Protein 9JTM (pdb70)

Structure (mmCIF, N/CA/C/O backbone):
data_9JTM
#
_entry.id   9JTM
#
_cell.length_a   1.00
_cell.length_b   1.00
_cell.length_c   1.00
_cell.angle_alpha   90.00
_cell.angle_beta   90.00
_cell.angle_gamma   90.00
#
_symmetry.space_group_name_H-M   'P 1'
#
loop_
_entity.id
_entity.type
_entity.pdbx_description
1 polymer 'Glucose-6-phosphatase catalytic subunit 1,GSlinker-HRV3C-GFP-twin strep'
2 non-polymer 6-O-phosphono-alpha-D-glucopyranose
3 non-polymer O-[(R)-{[(2R)-2,3-bis(octadecanoyloxy)propyl]oxy}(hydroxy)phosphoryl]-L-serine
4 water water
#
loop_
_atom_site.group_PDB
_atom_site.id
_atom_site.type_symbol
_atom_site.label_atom_id
_atom_site.label_alt_id
_atom_site.label_comp_id
_atom_site.label_asym_id
_atom_site.label_entity_id
_atom_site.label_seq_id
_atom_site.pdbx_PDB_ins_code
_atom_site.Cartn_x
_atom_site.Cartn_y
_atom_site.Cartn_z
_atom_site.occupancy
_atom_site.B_iso_or_equiv
_atom_site.auth_seq_id
_atom_site.auth_comp_id
_atom_site.auth_asym_id
_atom_site.auth_atom_id
_atom_site.pdbx_PDB_model_num
ATOM 1 N N . MET A 1 1 ? 122.823 80.578 116.946 1.00 115.46 1 MET A N 1
ATOM 2 C CA . MET A 1 1 ? 122.302 81.792 116.329 1.00 115.46 1 MET A CA 1
ATOM 3 C C . MET A 1 1 ? 123.400 82.486 115.534 1.00 115.46 1 MET A C 1
ATOM 4 O O . MET A 1 1 ? 123.141 83.078 114.485 1.00 115.46 1 MET A O 1
ATOM 9 N N . GLU A 1 2 ? 124.632 82.408 116.042 1.00 113.76 2 GLU A N 1
ATOM 10 C CA . GLU A 1 2 ? 125.750 83.073 115.380 1.00 113.76 2 GLU A CA 1
ATOM 11 C C . GLU A 1 2 ? 125.992 82.500 113.990 1.00 113.76 2 GLU A C 1
ATOM 12 O O . GLU A 1 2 ? 126.299 83.243 113.050 1.00 113.76 2 GLU A O 1
ATOM 18 N N . GLU A 1 3 ? 125.853 81.186 113.836 1.00 110.41 3 GLU A N 1
ATOM 19 C CA . GLU A 1 3 ? 126.039 80.548 112.539 1.00 110.41 3 GLU A CA 1
ATOM 20 C C . GLU A 1 3 ? 124.868 80.782 111.592 1.00 110.41 3 GLU A C 1
ATOM 21 O O . GLU A 1 3 ? 124.900 80.281 110.462 1.00 110.41 3 GLU A O 1
ATOM 27 N N . GLY A 1 4 ? 123.845 81.520 112.016 1.00 103.38 4 GLY A N 1
ATOM 28 C CA . GLY A 1 4 ? 122.714 81.813 111.161 1.00 103.38 4 GLY A CA 1
ATOM 29 C C . GLY A 1 4 ? 122.750 83.215 110.591 1.00 103.38 4 GLY A C 1
ATOM 30 O O . GLY A 1 4 ? 122.423 83.423 109.419 1.00 103.38 4 GLY A O 1
ATOM 31 N N . MET A 1 5 ? 123.143 84.192 111.413 1.00 98.60 5 MET A N 1
ATOM 32 C CA . MET A 1 5 ? 123.276 85.560 110.924 1.00 98.60 5 MET A CA 1
ATOM 33 C C . MET A 1 5 ? 124.498 85.722 110.031 1.00 98.60 5 MET A C 1
ATOM 34 O O . MET A 1 5 ? 124.535 86.627 109.190 1.00 98.60 5 MET A O 1
ATOM 39 N N . ASN A 1 6 ? 125.506 84.863 110.204 1.00 96.91 6 ASN A N 1
ATOM 40 C CA . ASN A 1 6 ? 126.695 84.941 109.362 1.00 96.91 6 ASN A CA 1
ATOM 41 C C . ASN A 1 6 ? 126.375 84.635 107.908 1.00 96.91 6 ASN A C 1
ATOM 42 O O . ASN A 1 6 ? 126.974 85.233 107.009 1.00 96.91 6 ASN A O 1
ATOM 47 N N . VAL A 1 7 ? 125.438 83.721 107.654 1.00 93.96 7 VAL A N 1
ATOM 48 C CA . VAL A 1 7 ? 125.041 83.422 106.279 1.00 93.96 7 VAL A CA 1
ATOM 49 C C . VAL A 1 7 ? 124.419 84.653 105.629 1.00 93.96 7 VAL A C 1
ATOM 50 O O . VAL A 1 7 ? 124.741 85.005 104.486 1.00 93.96 7 VAL A O 1
ATOM 54 N N . LEU A 1 8 ? 123.524 85.330 106.352 1.00 86.71 8 LEU A N 1
ATOM 55 C CA . LEU A 1 8 ? 122.901 86.539 105.823 1.00 86.71 8 LEU A CA 1
ATOM 56 C C . LEU A 1 8 ? 123.933 87.636 105.588 1.00 86.71 8 LEU A C 1
ATOM 57 O O . LEU A 1 8 ? 123.905 88.320 104.556 1.00 86.71 8 LEU A O 1
ATOM 62 N N . HIS A 1 9 ? 124.857 87.815 106.536 1.00 84.13 9 HIS A N 1
ATOM 63 C CA . HIS A 1 9 ? 125.890 88.834 106.377 1.00 84.13 9 HIS A CA 1
ATOM 64 C C . HIS A 1 9 ? 126.778 88.537 105.175 1.00 84.13 9 HIS A C 1
ATOM 65 O O . HIS A 1 9 ? 127.122 89.446 104.409 1.00 84.13 9 HIS A O 1
ATOM 72 N N . ASP A 1 10 ? 127.161 87.271 104.992 1.00 85.98 10 ASP A N 1
ATOM 73 C CA . ASP A 1 10 ? 128.004 86.907 103.857 1.00 85.98 10 ASP A CA 1
ATOM 74 C C . ASP A 1 10 ? 127.269 87.096 102.537 1.00 85.98 10 ASP A C 1
ATOM 75 O O . ASP A 1 10 ? 127.862 87.555 101.553 1.00 85.98 10 ASP A O 1
ATOM 80 N N . PHE A 1 11 ? 125.979 86.750 102.494 1.00 85.01 11 PHE A N 1
ATOM 81 C CA . PHE A 1 11 ? 125.195 86.988 101.287 1.00 85.01 11 PHE A CA 1
ATOM 82 C C . PHE A 1 11 ? 125.136 88.474 100.961 1.00 85.01 11 PHE A C 1
ATOM 83 O O . PHE A 1 11 ? 125.288 88.870 99.798 1.00 85.01 11 PHE A O 1
ATOM 91 N N . GLY A 1 12 ? 124.929 89.313 101.978 1.00 82.36 12 GLY A N 1
ATOM 92 C CA . GLY A 1 12 ? 124.921 90.749 101.748 1.00 82.36 12 GLY A CA 1
ATOM 93 C C . GLY A 1 12 ? 126.254 91.271 101.248 1.00 82.36 12 GLY A C 1
ATOM 94 O O . GLY A 1 12 ? 126.305 92.107 100.342 1.00 82.36 12 GLY A O 1
ATOM 95 N N . ILE A 1 13 ? 127.353 90.784 101.830 1.00 80.00 13 ILE A N 1
ATOM 96 C CA . ILE A 1 13 ? 128.680 91.225 101.409 1.00 80.00 13 ILE A CA 1
ATOM 97 C C . ILE A 1 13 ? 128.939 90.833 99.960 1.00 80.00 13 ILE A C 1
ATOM 98 O O . ILE A 1 13 ? 129.449 91.629 99.163 1.00 80.00 13 ILE A O 1
ATOM 103 N N . GLN A 1 14 ? 128.595 89.593 99.598 1.00 82.68 14 GLN A N 1
ATOM 104 C CA . GLN A 1 14 ? 128.797 89.147 98.224 1.00 82.68 14 GLN A CA 1
ATOM 105 C C . GLN A 1 14 ? 127.945 89.951 97.250 1.00 82.68 14 GLN A C 1
ATOM 106 O O . GLN A 1 14 ? 128.409 90.308 96.160 1.00 82.68 14 GLN A O 1
ATOM 112 N N . SER A 1 15 ? 126.695 90.243 97.619 1.00 80.86 15 SER A N 1
ATOM 113 C CA . SER A 1 15 ? 125.840 91.042 96.748 1.00 80.86 15 SER A CA 1
ATOM 114 C C . SER A 1 15 ? 126.397 92.448 96.561 1.00 80.86 15 SER A C 1
ATOM 115 O O . SER A 1 15 ? 126.398 92.982 95.444 1.00 80.86 15 SER A O 1
ATOM 118 N N . THR A 1 16 ? 126.877 93.064 97.645 1.00 78.69 16 THR A N 1
ATOM 119 C CA . THR A 1 16 ? 127.468 94.395 97.542 1.00 78.69 16 THR A CA 1
ATOM 120 C C . THR A 1 16 ? 128.709 94.379 96.656 1.00 78.69 16 THR A C 1
ATOM 121 O O . THR A 1 16 ? 128.901 95.275 95.826 1.00 78.69 16 THR A O 1
ATOM 125 N N . HIS A 1 17 ? 129.559 93.362 96.815 1.00 80.73 17 HIS A N 1
ATOM 126 C CA . HIS A 1 17 ? 130.754 93.256 95.984 1.00 80.73 17 HIS A CA 1
ATOM 127 C C . HIS A 1 17 ? 130.391 93.084 94.513 1.00 80.73 17 HIS A C 1
ATOM 128 O O . HIS A 1 17 ? 130.998 93.715 93.639 1.00 80.73 17 HIS A O 1
ATOM 135 N N . TYR A 1 18 ? 129.399 92.239 94.220 1.00 82.29 18 TYR A N 1
ATOM 136 C CA . TYR A 1 18 ? 128.986 92.033 92.835 1.00 82.29 18 TYR A CA 1
ATOM 137 C C . TYR A 1 18 ? 128.418 93.309 92.230 1.00 82.29 18 TYR A C 1
ATOM 138 O O . TYR A 1 18 ? 128.713 93.640 91.076 1.00 82.29 18 TYR A O 1
ATOM 147 N N . LEU A 1 19 ? 127.598 94.041 92.990 1.00 79.20 19 LEU A N 1
ATOM 148 C CA . LEU A 1 19 ? 127.049 95.293 92.477 1.00 79.20 19 LEU A CA 1
ATOM 149 C C . LEU A 1 19 ? 128.144 96.326 92.247 1.00 79.20 19 LEU A C 1
ATOM 150 O O . LEU A 1 19 ? 128.111 97.065 91.257 1.00 79.20 19 LEU A O 1
ATOM 155 N N . GLN A 1 20 ? 129.125 96.394 93.149 1.00 78.44 20 GLN A N 1
ATOM 156 C CA . GLN A 1 20 ? 130.163 97.413 93.038 1.00 78.44 20 GLN A CA 1
ATOM 157 C C . GLN A 1 20 ? 131.177 97.099 91.947 1.00 78.44 20 GLN A C 1
ATOM 158 O O . GLN A 1 20 ? 131.756 98.023 91.367 1.00 78.44 20 GLN A O 1
ATOM 164 N N . VAL A 1 21 ? 131.412 95.823 91.655 1.00 83.26 21 VAL A N 1
ATOM 165 C CA . VAL A 1 21 ? 132.438 95.451 90.685 1.00 83.26 21 VAL A CA 1
ATOM 166 C C . VAL A 1 21 ? 131.890 95.446 89.264 1.00 83.26 21 VAL A C 1
ATOM 167 O O . VAL A 1 21 ? 132.517 95.978 88.344 1.00 83.26 21 VAL A O 1
ATOM 171 N N . ASN A 1 22 ? 130.715 94.857 89.056 1.00 87.99 22 ASN A N 1
ATOM 172 C CA . ASN A 1 22 ? 130.173 94.679 87.715 1.00 87.99 22 ASN A CA 1
ATOM 173 C C . ASN A 1 22 ? 129.260 95.816 87.272 1.00 87.99 22 ASN A C 1
ATOM 174 O O . ASN A 1 22 ? 128.727 95.760 86.160 1.00 87.99 22 ASN A O 1
ATOM 179 N N . TYR A 1 23 ? 129.067 96.840 88.103 1.00 89.84 23 TYR A N 1
ATOM 180 C CA . TYR A 1 23 ? 128.314 98.039 87.717 1.00 89.84 23 TYR A CA 1
ATOM 181 C C . TYR A 1 23 ? 129.040 99.236 88.330 1.00 89.84 23 TYR A C 1
ATOM 182 O O . TYR A 1 23 ? 128.772 99.621 89.470 1.00 89.84 23 TYR A O 1
ATOM 191 N N . GLN A 1 24 ? 129.956 99.821 87.561 1.00 93.80 24 GLN A N 1
ATOM 192 C CA . GLN A 1 24 ? 130.778 100.922 88.042 1.00 93.80 24 GLN A CA 1
ATOM 193 C C . GLN A 1 24 ? 130.348 102.271 87.483 1.00 93.80 24 GLN A C 1
ATOM 194 O O . GLN A 1 24 ? 130.669 103.304 88.080 1.00 93.80 24 GLN A O 1
ATOM 200 N N . ASP A 1 25 ? 129.605 102.287 86.379 1.00 93.97 25 ASP A N 1
ATOM 201 C CA . ASP A 1 25 ? 129.155 103.522 85.753 1.00 93.97 25 ASP A CA 1
ATOM 202 C C . ASP A 1 25 ? 127.855 104.053 86.346 1.00 93.97 25 ASP A C 1
ATOM 203 O O . ASP A 1 25 ? 127.387 105.113 85.920 1.00 93.97 25 ASP A O 1
ATOM 208 N N . SER A 1 26 ? 127.261 103.346 87.306 1.00 84.90 26 SER A N 1
ATOM 209 C CA . SER A 1 26 ? 126.033 103.783 87.957 1.00 84.90 26 SER A CA 1
ATOM 210 C C . SER A 1 26 ? 126.284 104.355 89.347 1.00 84.90 26 SER A C 1
ATOM 211 O O . SER A 1 26 ? 125.353 104.440 90.153 1.00 84.90 26 SER A O 1
ATOM 214 N N . GLN A 1 27 ? 127.528 104.736 89.645 1.00 79.92 27 GLN A N 1
ATOM 215 C CA . GLN A 1 27 ? 127.853 105.271 90.963 1.00 79.92 27 GLN A CA 1
ATOM 216 C C . GLN A 1 27 ? 127.115 106.578 91.230 1.00 79.92 27 GLN A C 1
ATOM 217 O O . GLN A 1 27 ? 126.472 106.743 92.274 1.00 79.92 27 GLN A O 1
ATOM 223 N N . ASP A 1 28 ? 127.194 107.520 90.286 1.00 78.67 28 ASP A N 1
ATOM 224 C CA . ASP A 1 28 ? 126.566 108.821 90.483 1.00 78.67 28 ASP A CA 1
ATOM 225 C C . ASP A 1 28 ? 125.051 108.696 90.568 1.00 78.67 28 ASP A C 1
ATOM 226 O O . ASP A 1 28 ? 124.406 109.399 91.355 1.00 78.67 28 ASP A O 1
ATOM 231 N N . TRP A 1 29 ? 124.462 107.804 89.768 1.00 73.05 29 TRP A N 1
ATOM 232 C CA . TRP A 1 29 ? 123.017 107.609 89.823 1.00 73.05 29 TRP A CA 1
ATOM 233 C C . TRP A 1 29 ? 122.580 107.096 91.187 1.00 73.05 29 TRP A C 1
ATOM 234 O O . TRP A 1 29 ? 121.582 107.567 91.744 1.00 73.05 29 TRP A O 1
ATOM 245 N N . PHE A 1 30 ? 123.312 106.131 91.744 1.00 71.49 30 PHE A N 1
ATOM 246 C CA . PHE A 1 30 ? 122.935 105.585 93.043 1.00 71.49 30 PHE A CA 1
ATOM 247 C C . PHE A 1 30 ? 123.149 106.605 94.154 1.00 71.49 30 PHE A C 1
ATOM 248 O O . PHE A 1 30 ? 122.344 106.690 95.090 1.00 71.49 30 PHE A O 1
ATOM 256 N N . ILE A 1 31 ? 124.220 107.399 94.065 1.00 69.25 31 ILE A N 1
ATOM 257 C CA . ILE A 1 31 ? 124.419 108.466 95.042 1.00 69.25 31 ILE A CA 1
ATOM 258 C C . ILE A 1 31 ? 123.270 109.466 94.977 1.00 69.25 31 ILE A C 1
ATOM 259 O O . ILE A 1 31 ? 122.734 109.884 96.011 1.00 69.25 31 ILE A O 1
ATOM 264 N N . LEU A 1 32 ? 122.865 109.853 93.764 1.00 68.93 32 LEU A N 1
ATOM 265 C CA . LEU A 1 32 ? 121.759 110.794 93.618 1.00 68.93 32 LEU A CA 1
ATOM 266 C C . LEU A 1 32 ? 120.459 110.212 94.158 1.00 68.93 32 LEU A C 1
ATOM 267 O O . LEU A 1 32 ? 119.675 110.919 94.799 1.00 68.93 32 LEU A O 1
ATOM 272 N N . VAL A 1 33 ? 120.211 108.926 93.904 1.00 66.31 33 VAL A N 1
ATOM 273 C CA . VAL A 1 33 ? 119.008 108.286 94.430 1.00 66.31 33 VAL A CA 1
ATOM 274 C C . VAL A 1 33 ? 119.018 108.306 95.951 1.00 66.31 33 VAL A C 1
ATOM 275 O O . VAL A 1 33 ? 118.004 108.607 96.591 1.00 66.31 33 VAL A O 1
ATOM 279 N N . SER A 1 34 ? 120.167 107.997 96.557 1.00 69.78 34 SER A N 1
ATOM 280 C CA . SER A 1 34 ? 120.264 108.019 98.012 1.00 69.78 34 SER A CA 1
ATOM 281 C C . SER A 1 34 ? 120.188 109.431 98.583 1.00 69.78 34 SER A C 1
ATOM 282 O O . SER A 1 34 ? 119.860 109.588 99.763 1.00 69.78 34 SER A O 1
ATOM 285 N N . VAL A 1 35 ? 120.490 110.454 97.783 1.00 69.31 35 VAL A N 1
ATOM 286 C CA . VAL A 1 35 ? 120.457 111.823 98.288 1.00 69.31 35 VAL A CA 1
ATOM 287 C C . VAL A 1 35 ? 119.029 112.353 98.334 1.00 69.31 35 VAL A C 1
ATOM 288 O O . VAL A 1 35 ? 118.589 112.905 99.347 1.00 69.31 35 VAL A O 1
ATOM 292 N N . ILE A 1 36 ? 118.279 112.188 97.245 1.00 69.06 36 ILE A N 1
ATOM 293 C CA . ILE A 1 36 ? 116.955 112.793 97.126 1.00 69.06 36 ILE A CA 1
ATOM 294 C C . ILE A 1 36 ? 115.899 111.899 97.761 1.00 69.06 36 ILE A C 1
ATOM 295 O O . ILE A 1 36 ? 114.698 112.151 97.623 1.00 69.06 36 ILE A O 1
ATOM 300 N N . ALA A 1 37 ? 116.335 110.849 98.457 1.00 68.57 37 ALA A N 1
ATOM 301 C CA . ALA A 1 37 ? 115.435 109.966 99.185 1.00 68.57 37 ALA A CA 1
ATOM 302 C C . ALA A 1 37 ? 115.390 110.280 100.675 1.00 68.57 37 ALA A C 1
ATOM 303 O O . ALA A 1 37 ? 114.789 109.519 101.439 1.00 68.57 37 ALA A O 1
ATOM 305 N N . ASP A 1 38 ? 116.008 111.381 101.097 1.00 73.33 38 ASP A N 1
ATOM 306 C CA . ASP A 1 38 ? 115.997 111.813 102.516 1.00 73.33 38 ASP A CA 1
ATOM 307 C C . ASP A 1 38 ? 114.602 112.309 102.865 1.00 73.33 38 ASP A C 1
ATOM 308 O O . ASP A 1 38 ? 113.877 112.699 101.948 1.00 73.33 38 ASP A O 1
ATOM 313 N N . LEU A 1 39 ? 114.253 112.252 10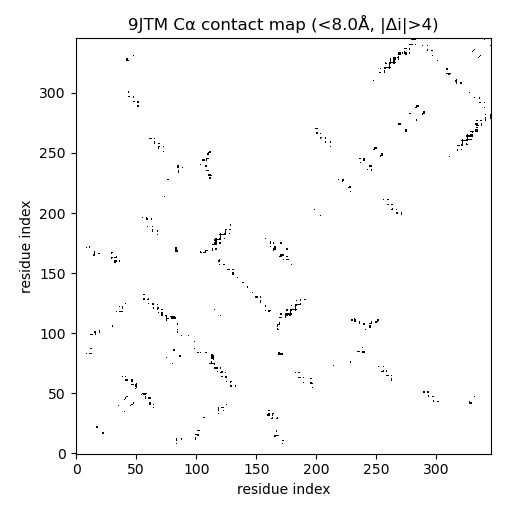4.154 1.00 73.34 39 LEU A N 1
ATOM 314 C CA . LEU A 1 39 ? 112.916 112.701 104.617 1.00 73.34 39 LEU A CA 1
ATOM 315 C C . LEU A 1 39 ? 112.891 114.235 104.645 1.00 73.34 39 LEU A C 1
ATOM 316 O O . LEU A 1 39 ? 111.781 114.807 104.680 1.00 73.34 39 LEU A O 1
ATOM 321 N N . ARG A 1 40 ? 114.064 114.879 104.634 1.00 71.76 40 ARG A N 1
ATOM 322 C CA . ARG A 1 40 ? 114.051 116.335 104.573 1.00 71.76 40 ARG A CA 1
ATOM 323 C C . ARG A 1 40 ? 113.180 116.816 103.422 1.00 71.76 40 ARG A C 1
ATOM 324 O O . ARG A 1 40 ? 112.459 117.812 103.548 1.00 71.76 40 ARG A O 1
ATOM 332 N N . ASN A 1 41 ? 113.229 116.113 102.289 1.00 73.06 41 ASN A N 1
ATOM 333 C CA . ASN A 1 41 ? 112.440 116.499 101.126 1.00 73.06 41 ASN A CA 1
ATOM 334 C C . ASN A 1 41 ? 110.954 116.238 101.320 1.00 73.06 41 ASN A C 1
ATOM 335 O O . ASN A 1 41 ? 110.140 116.777 100.565 1.00 73.06 41 ASN A O 1
ATOM 340 N N . ALA A 1 42 ? 110.582 115.419 102.304 1.00 71.49 42 ALA A N 1
ATOM 341 C CA . ALA A 1 42 ? 109.179 115.204 102.630 1.00 71.49 42 ALA A CA 1
ATOM 342 C C . ALA A 1 42 ? 108.610 116.297 103.523 1.00 71.49 42 ALA A C 1
ATOM 343 O O . ALA A 1 42 ? 107.387 116.366 103.685 1.00 71.49 42 ALA A O 1
ATOM 345 N N . PHE A 1 43 ? 109.461 117.141 104.109 1.00 70.33 43 PHE A N 1
ATOM 346 C CA . PHE A 1 43 ? 109.018 118.269 104.913 1.00 70.33 43 PHE A CA 1
ATOM 347 C C . PHE A 1 43 ? 109.242 119.614 104.242 1.00 70.33 43 PHE A C 1
ATOM 348 O O . PHE A 1 43 ? 108.579 120.587 104.614 1.00 70.33 43 PHE A O 1
ATOM 356 N N . TYR A 1 44 ? 110.153 119.695 103.271 1.00 71.23 44 TYR A N 1
ATOM 357 C CA . TYR A 1 44 ? 110.479 120.948 102.609 1.00 71.23 44 TYR A CA 1
ATOM 358 C C . TYR A 1 44 ? 109.945 121.052 101.190 1.00 71.23 44 TYR A C 1
ATOM 359 O O . TYR A 1 44 ? 109.909 122.159 100.647 1.00 71.23 44 TYR A O 1
ATOM 368 N N . VAL A 1 45 ? 109.540 119.942 100.574 1.00 68.31 45 VAL A N 1
ATOM 369 C CA . VAL A 1 45 ? 109.091 119.967 99.187 1.00 68.31 45 VAL A CA 1
ATOM 370 C C . VAL A 1 45 ? 107.696 119.366 99.068 1.00 68.31 45 VAL A C 1
ATOM 371 O O . VAL A 1 45 ? 106.776 120.007 98.552 1.00 68.31 45 VAL A O 1
ATOM 375 N N . LEU A 1 46 ? 107.530 118.129 99.540 1.00 67.61 46 LEU A N 1
ATOM 376 C CA . LEU A 1 46 ? 106.265 117.428 99.329 1.00 67.61 46 LEU A CA 1
ATOM 377 C C . LEU A 1 46 ? 105.139 118.028 100.160 1.00 67.61 46 LEU A C 1
ATOM 378 O O . LEU A 1 46 ? 104.021 118.200 99.661 1.00 67.61 46 LEU A O 1
ATOM 383 N N . PHE A 1 47 ? 105.402 118.340 101.430 1.00 68.48 47 PHE A N 1
ATOM 384 C CA . PHE A 1 47 ? 104.343 118.862 102.290 1.00 68.48 47 PHE A CA 1
ATOM 385 C C . PHE A 1 47 ? 103.813 120.217 101.829 1.00 68.48 47 PHE A C 1
ATOM 386 O O . PHE A 1 47 ? 102.581 120.367 101.739 1.00 68.48 47 PHE A O 1
ATOM 394 N N . PRO A 1 48 ? 104.639 121.229 101.536 1.00 69.16 48 PRO A N 1
ATOM 395 C CA . PRO A 1 48 ? 104.073 122.490 101.028 1.00 69.16 48 PRO A CA 1
ATOM 396 C C . PRO A 1 48 ? 103.312 122.332 99.723 1.00 69.16 48 PRO A C 1
ATOM 397 O O . PRO A 1 48 ? 102.330 123.049 99.498 1.00 69.16 48 PRO A O 1
ATOM 401 N N . ILE A 1 49 ? 103.741 121.420 98.851 1.00 68.28 49 ILE A N 1
ATOM 402 C CA . ILE A 1 49 ? 103.027 121.196 97.599 1.00 68.28 49 ILE A CA 1
ATOM 403 C C . ILE A 1 49 ? 101.686 120.521 97.859 1.00 68.28 49 ILE A C 1
ATOM 404 O O . ILE A 1 49 ? 100.662 120.899 97.278 1.00 68.28 49 ILE A O 1
ATOM 409 N N . TRP A 1 50 ? 101.669 119.517 98.734 1.00 71.17 50 TRP A N 1
ATOM 410 C CA . TRP A 1 50 ? 100.473 118.716 98.969 1.00 71.17 50 TRP A CA 1
ATOM 411 C C . TRP A 1 50 ? 99.534 119.312 100.010 1.00 71.17 50 TRP A C 1
ATOM 412 O O . TRP A 1 50 ? 98.387 118.868 100.105 1.00 71.17 50 TRP A O 1
ATOM 423 N N . PHE A 1 51 ? 99.982 120.291 100.797 1.00 77.47 51 PHE A N 1
ATOM 424 C CA . PHE A 1 51 ? 99.086 120.891 101.778 1.00 77.47 51 PHE A CA 1
ATOM 425 C C . PHE A 1 51 ? 98.096 121.847 101.126 1.00 77.47 51 PHE A C 1
ATOM 426 O O . PHE A 1 51 ? 96.934 121.914 101.539 1.00 77.47 51 PHE A O 1
ATOM 434 N N . HIS A 1 52 ? 98.529 122.598 100.118 1.00 82.13 52 HIS A N 1
ATOM 435 C CA . HIS A 1 52 ? 97.643 123.578 99.504 1.00 82.13 52 HIS A CA 1
ATOM 436 C C . HIS A 1 52 ? 96.729 122.973 98.448 1.00 82.13 52 HIS A C 1
ATOM 437 O O . HIS A 1 52 ? 95.880 123.688 97.904 1.00 82.13 52 HIS A O 1
ATOM 444 N N . LEU A 1 53 ? 96.876 121.685 98.150 1.00 82.98 53 LEU A N 1
ATOM 445 C CA . LEU A 1 53 ? 95.956 120.951 97.287 1.00 82.98 53 LEU A CA 1
ATOM 446 C C . LEU A 1 53 ? 95.446 119.754 98.076 1.00 82.98 53 LEU A C 1
ATOM 447 O O . LEU A 1 53 ? 96.200 118.806 98.322 1.00 82.98 53 LEU A O 1
ATOM 452 N N . GLN A 1 54 ? 94.170 119.793 98.471 1.00 82.18 54 GLN A N 1
ATOM 453 C CA . GLN A 1 54 ? 93.555 118.744 99.285 1.00 82.18 54 GLN A CA 1
ATOM 454 C C . GLN A 1 54 ? 94.314 118.579 100.608 1.00 82.18 54 GLN A C 1
ATOM 455 O O . GLN A 1 54 ? 94.995 117.584 100.860 1.00 82.18 54 GLN A O 1
ATOM 461 N N . GLU A 1 55 ? 94.193 119.618 101.440 1.00 79.86 55 GLU A N 1
ATOM 462 C CA . GLU A 1 55 ? 94.979 119.729 102.666 1.00 79.86 55 GLU A CA 1
ATOM 463 C C . GLU A 1 55 ? 94.830 118.535 103.600 1.00 79.86 55 GLU A C 1
ATOM 464 O O . GLU A 1 55 ? 95.632 118.392 104.527 1.00 79.86 55 GLU A O 1
ATOM 470 N N . ALA A 1 56 ? 93.828 117.679 103.393 1.00 75.05 56 ALA A N 1
ATOM 471 C CA . ALA A 1 56 ? 93.728 116.469 104.202 1.00 75.05 56 ALA A CA 1
ATOM 472 C C . ALA A 1 56 ? 94.879 115.511 103.925 1.00 75.05 56 ALA A C 1
ATOM 473 O O . ALA A 1 56 ? 95.219 114.688 104.781 1.00 75.05 56 ALA A O 1
ATOM 475 N N . VAL A 1 57 ? 95.485 115.596 102.739 1.00 74.30 57 VAL A N 1
ATOM 476 C CA . VAL A 1 57 ? 96.596 114.713 102.401 1.00 74.30 57 VAL A CA 1
ATOM 477 C C . VAL A 1 57 ? 97.869 115.137 103.126 1.00 74.30 57 VAL A C 1
ATOM 478 O O . VAL A 1 57 ? 98.659 114.292 103.559 1.00 74.30 57 VAL A O 1
ATOM 482 N N . GLY A 1 58 ? 98.098 116.445 103.258 1.00 71.35 58 GLY A N 1
ATOM 483 C CA . GLY A 1 58 ? 99.336 116.915 103.863 1.00 71.35 58 GLY A CA 1
ATOM 484 C C . GLY A 1 58 ? 99.468 116.541 105.329 1.00 71.35 58 GLY A C 1
ATOM 485 O O . GLY A 1 58 ? 100.549 116.153 105.786 1.00 71.35 58 GLY A O 1
ATOM 486 N N . ILE A 1 59 ? 98.376 116.660 106.086 1.00 71.08 59 ILE A N 1
ATOM 487 C CA . ILE A 1 59 ? 98.403 116.295 107.500 1.00 71.08 59 ILE A CA 1
ATOM 488 C C . ILE A 1 59 ? 98.691 114.810 107.659 1.00 71.08 59 ILE A C 1
ATOM 489 O O . ILE A 1 59 ? 99.503 114.404 108.502 1.00 71.08 59 ILE A O 1
ATOM 494 N N . LYS A 1 60 ? 98.037 113.977 106.844 1.00 69.65 60 LYS A N 1
ATOM 495 C CA . LYS A 1 60 ? 98.293 112.542 106.891 1.00 69.65 60 LYS A CA 1
ATOM 496 C C . LYS A 1 60 ? 99.737 112.229 106.523 1.00 69.65 60 LYS A C 1
ATOM 497 O O . LYS A 1 60 ? 100.373 111.378 107.152 1.00 69.65 60 LYS A O 1
ATOM 503 N N . LEU A 1 61 ? 100.270 112.914 105.508 1.00 66.60 61 LEU A N 1
ATOM 504 C CA . LEU A 1 61 ? 101.650 112.689 105.094 1.00 66.60 61 LEU A CA 1
ATOM 505 C C . LEU A 1 61 ? 102.622 113.009 106.222 1.00 66.60 61 LEU A C 1
ATOM 506 O O . LEU A 1 61 ? 103.524 112.219 106.524 1.00 66.60 61 LEU A O 1
ATOM 511 N N . LEU A 1 62 ? 102.446 114.168 106.862 1.00 66.53 62 LEU A N 1
ATOM 512 C CA . LEU A 1 62 ? 103.349 114.553 107.942 1.00 66.53 62 LEU A CA 1
ATOM 513 C C . LEU A 1 62 ? 103.241 113.596 109.122 1.00 66.53 62 LEU A C 1
ATOM 514 O O . LEU A 1 62 ? 104.259 113.196 109.706 1.00 66.53 62 LEU A O 1
ATOM 519 N N . TRP A 1 63 ? 102.014 113.215 109.494 1.00 65.63 63 TRP A N 1
ATOM 520 C CA . TRP A 1 63 ? 101.837 112.284 110.603 1.00 65.63 63 TRP A CA 1
ATOM 521 C C . TRP A 1 63 ? 102.499 110.945 110.307 1.00 65.63 63 TRP A C 1
ATOM 522 O O . TRP A 1 63 ? 103.192 110.381 111.165 1.00 65.63 63 TRP A O 1
ATOM 533 N N . VAL A 1 64 ? 102.302 110.425 109.091 1.00 63.19 64 VAL A N 1
ATOM 534 C CA . VAL A 1 64 ? 102.888 109.142 108.720 1.00 63.19 64 VAL A CA 1
ATOM 535 C C . VAL A 1 64 ? 104.406 109.223 108.755 1.00 63.19 64 VAL A C 1
ATOM 536 O O . VAL A 1 64 ? 105.072 108.321 109.272 1.00 63.19 64 VAL A O 1
ATOM 540 N N . ALA A 1 65 ? 104.977 110.303 108.221 1.00 63.43 65 ALA A N 1
ATOM 541 C CA . ALA A 1 65 ? 106.431 110.443 108.220 1.00 63.43 65 ALA A CA 1
ATOM 542 C C . ALA A 1 65 ? 106.984 110.476 109.640 1.00 63.43 65 ALA A C 1
ATOM 543 O O . ALA A 1 65 ? 107.955 109.776 109.959 1.00 63.43 65 ALA A O 1
ATOM 545 N N . VAL A 1 66 ? 106.367 111.274 110.517 1.00 63.41 66 VAL A N 1
ATOM 546 C CA . VAL A 1 66 ? 106.889 111.423 111.876 1.00 63.41 66 VAL A CA 1
ATOM 547 C C . VAL A 1 66 ? 106.795 110.103 112.636 1.00 63.41 66 VAL A C 1
ATOM 548 O O . VAL A 1 66 ? 107.754 109.673 113.293 1.00 63.41 66 VAL A O 1
ATOM 552 N N . ILE A 1 67 ? 105.639 109.437 112.555 1.00 64.93 67 ILE A N 1
ATOM 553 C CA . ILE A 1 67 ? 105.476 108.200 113.311 1.00 64.93 67 ILE A CA 1
ATOM 554 C C . ILE A 1 67 ? 106.335 107.088 112.727 1.00 64.93 67 ILE A C 1
ATOM 555 O O . ILE A 1 67 ? 106.844 106.238 113.467 1.00 64.93 67 ILE A O 1
ATOM 560 N N . GLY A 1 68 ? 106.528 107.071 111.406 1.00 65.11 68 GLY A N 1
ATOM 561 C CA . GLY A 1 68 ? 107.449 106.115 110.822 1.00 65.11 68 GLY A CA 1
ATOM 562 C C . GLY A 1 68 ? 108.871 106.313 111.305 1.00 65.11 68 GLY A C 1
ATOM 563 O O . GLY A 1 68 ? 109.568 105.347 111.612 1.00 65.11 68 GLY A O 1
ATOM 564 N N . ASP A 1 69 ? 109.363 107.547 111.397 1.00 68.55 69 ASP A N 1
ATOM 565 C CA . ASP A 1 69 ? 110.737 107.824 111.904 1.00 68.55 69 ASP A CA 1
ATOM 566 C C . ASP A 1 69 ? 110.847 107.606 113.418 1.00 68.55 69 ASP A C 1
ATOM 567 O O . ASP A 1 69 ? 111.983 107.461 113.864 1.00 68.55 69 ASP A O 1
ATOM 572 N N . TRP A 1 70 ? 109.762 107.663 114.200 1.00 66.68 70 TRP A N 1
ATOM 573 C CA . TRP A 1 70 ? 109.834 107.274 115.608 1.00 66.68 70 TRP A CA 1
ATOM 574 C C . TRP A 1 70 ? 109.862 105.757 115.762 1.00 66.68 70 TRP A C 1
ATOM 575 O O . TRP A 1 70 ? 110.663 105.210 116.533 1.00 66.68 70 TRP A O 1
ATOM 586 N N . LEU A 1 71 ? 108.990 105.057 115.031 1.00 67.53 71 LEU A N 1
ATOM 587 C CA . LEU A 1 71 ? 108.976 103.600 115.086 1.00 67.53 71 LEU A CA 1
ATOM 588 C C . LEU A 1 71 ? 110.286 103.019 114.576 1.00 67.53 71 LEU A C 1
ATOM 589 O O . LEU A 1 71 ? 110.795 102.037 115.130 1.00 67.53 71 LEU A O 1
ATOM 594 N N . ASN A 1 72 ? 110.897 103.647 113.573 1.00 67.91 72 ASN A N 1
ATOM 595 C CA . ASN A 1 72 ? 112.164 103.112 113.005 1.00 67.91 72 ASN A CA 1
ATOM 596 C C . ASN A 1 72 ? 113.253 103.275 114.042 1.00 67.91 72 ASN A C 1
ATOM 597 O O . ASN A 1 72 ? 114.033 102.360 114.190 1.00 67.91 72 ASN A O 1
ATOM 602 N N . LEU A 1 73 ? 113.270 104.401 114.742 1.00 68.12 73 LEU A N 1
ATOM 603 C CA . LEU A 1 73 ? 114.270 104.575 115.793 1.00 68.12 73 LEU A CA 1
ATOM 604 C C . LEU A 1 73 ? 114.092 103.540 116.900 1.00 68.12 73 LEU A C 1
ATOM 605 O O . LEU A 1 73 ? 115.056 102.878 117.317 1.00 68.12 73 LEU A O 1
ATOM 610 N N . VAL A 1 74 ? 112.856 103.376 117.378 1.00 69.37 74 VAL A N 1
ATOM 611 C CA . VAL A 1 74 ? 112.620 102.488 118.516 1.00 69.37 74 VAL A CA 1
ATOM 612 C C . VAL A 1 74 ? 112.949 101.043 118.157 1.00 69.37 74 VAL A C 1
ATOM 613 O O . VAL A 1 74 ? 113.564 100.320 118.949 1.00 69.37 74 VAL A O 1
ATOM 617 N N . PHE A 1 75 ? 112.551 100.595 116.963 1.00 72.75 75 PHE A N 1
ATOM 618 C CA . PHE A 1 75 ? 112.892 99.238 116.553 1.00 72.75 75 PHE A CA 1
ATOM 619 C C . PHE A 1 75 ? 114.352 99.094 116.145 1.00 72.75 75 PHE A C 1
ATOM 620 O O . PHE A 1 75 ? 114.872 97.974 116.153 1.00 72.75 75 PHE A O 1
ATOM 628 N N . LYS A 1 76 ? 115.028 100.188 115.793 1.00 72.02 76 LYS A N 1
ATOM 629 C CA . LYS A 1 76 ? 116.458 100.106 115.532 1.00 72.02 76 LYS A CA 1
ATOM 630 C C . LYS A 1 76 ? 117.239 99.903 116.819 1.00 72.02 76 LYS A C 1
ATOM 631 O O . LYS A 1 76 ? 118.270 99.222 116.815 1.00 72.02 76 LYS A O 1
ATOM 637 N N . TRP A 1 77 ? 116.770 100.486 117.924 1.00 73.61 77 TRP A N 1
ATOM 638 C CA . TRP A 1 77 ? 117.479 100.322 119.190 1.00 73.61 77 TRP A CA 1
ATOM 639 C C . TRP A 1 77 ? 117.476 98.871 119.667 1.00 73.61 77 TRP A C 1
ATOM 640 O O . TRP A 1 77 ? 118.498 98.370 120.145 1.00 73.61 77 TRP A O 1
ATOM 651 N N . ILE A 1 78 ? 116.344 98.179 119.547 1.00 75.68 78 ILE A N 1
ATOM 652 C CA . ILE A 1 78 ? 116.208 96.861 120.162 1.00 75.68 78 ILE A CA 1
ATOM 653 C C . ILE A 1 78 ? 116.717 95.747 119.252 1.00 75.68 78 ILE A C 1
ATOM 654 O O . ILE A 1 78 ? 117.363 94.807 119.722 1.00 75.68 78 ILE A O 1
ATOM 659 N N . LEU A 1 79 ? 116.445 95.817 117.948 1.00 77.51 79 LEU A N 1
ATOM 660 C CA . LEU A 1 79 ? 116.839 94.746 117.040 1.00 77.51 79 LEU A CA 1
ATOM 661 C C . LEU A 1 79 ? 118.344 94.664 116.826 1.00 77.51 79 LEU A C 1
ATOM 662 O O . LEU A 1 79 ? 118.813 93.675 116.251 1.00 77.51 79 LEU A O 1
ATOM 667 N N . PHE A 1 80 ? 119.102 95.660 117.274 1.00 76.69 80 PHE A N 1
ATOM 668 C CA . PHE A 1 80 ? 120.554 95.754 117.040 1.00 76.69 80 PHE A CA 1
ATOM 669 C C . PHE A 1 80 ? 120.763 95.749 115.522 1.00 76.69 80 PHE A C 1
ATOM 670 O O . PHE A 1 80 ? 120.008 96.412 114.794 1.00 76.69 80 PHE A O 1
ATOM 678 N N . GLY A 1 81 ? 121.756 95.029 115.010 1.00 73.19 81 GLY A N 1
ATOM 679 C CA . GLY A 1 81 ? 121.966 94.969 113.577 1.00 73.19 81 GLY A CA 1
ATOM 680 C C . GLY A 1 81 ? 123.201 95.713 113.115 1.00 73.19 81 GLY A C 1
ATOM 681 O O . GLY A 1 81 ? 123.452 96.843 113.543 1.00 73.19 81 GLY A O 1
ATOM 682 N N . GLN A 1 82 ? 123.978 95.089 112.235 1.00 71.98 82 GLN A N 1
ATOM 683 C CA . GLN A 1 82 ? 125.221 95.655 111.745 1.00 71.98 82 GLN A CA 1
ATOM 684 C C . GLN A 1 82 ? 125.005 96.300 110.380 1.00 71.98 82 GLN A C 1
ATOM 685 O O . GLN A 1 82 ? 123.920 96.241 109.797 1.00 71.98 82 GLN A O 1
ATOM 691 N N . ARG A 1 83 ? 126.075 96.926 109.868 1.00 69.02 83 ARG A N 1
ATOM 692 C CA . ARG A 1 83 ? 126.041 97.595 108.544 1.00 69.02 83 ARG A CA 1
ATOM 693 C C . ARG A 1 83 ? 127.254 97.126 107.752 1.00 69.02 83 ARG A C 1
ATOM 694 O O . ARG A 1 83 ? 128.324 97.048 108.330 1.00 69.02 83 ARG A O 1
ATOM 702 N N . PRO A 1 84 ? 127.132 96.802 106.456 1.00 70.17 84 PRO A N 1
ATOM 703 C CA . PRO A 1 84 ? 128.238 96.209 105.692 1.00 70.17 84 PRO A CA 1
ATOM 704 C C . PRO A 1 84 ? 129.343 97.191 105.339 1.00 70.17 84 PRO A C 1
ATOM 705 O O . PRO A 1 84 ? 129.816 97.205 104.198 1.00 70.17 84 PRO A O 1
ATOM 709 N N . TYR A 1 85 ? 129.770 98.012 106.296 1.00 73.19 85 TYR A N 1
ATOM 710 C CA . TYR A 1 85 ? 130.992 98.790 106.113 1.00 73.19 85 TYR A CA 1
ATOM 711 C C . TYR A 1 85 ? 131.922 98.775 107.316 1.00 73.19 85 TYR A C 1
ATOM 712 O O . TYR A 1 85 ? 133.102 99.097 107.150 1.00 73.19 85 TYR A O 1
ATOM 721 N N . TRP A 1 86 ? 131.455 98.417 108.518 1.00 76.62 86 TRP A N 1
ATOM 722 C CA . TRP A 1 86 ? 132.369 98.075 109.598 1.00 76.62 86 TRP A CA 1
ATOM 723 C C . TRP A 1 86 ? 132.438 96.583 109.876 1.00 76.62 86 TRP A C 1
ATOM 724 O O . TRP A 1 86 ? 133.459 96.117 110.388 1.00 76.62 86 TRP A O 1
ATOM 735 N N . TRP A 1 87 ? 131.386 95.827 109.554 1.00 81.14 87 TRP A N 1
ATOM 736 C CA . TRP A 1 87 ? 131.394 94.392 109.821 1.00 81.14 87 TRP A CA 1
ATOM 737 C C . TRP A 1 87 ? 132.453 93.671 109.002 1.00 81.14 87 TRP A C 1
ATOM 738 O O . TRP A 1 87 ? 133.019 92.677 109.468 1.00 81.14 87 TRP A O 1
ATOM 749 N N . VAL A 1 88 ? 132.736 94.151 107.789 1.00 82.33 88 VAL A N 1
ATOM 750 C CA . VAL A 1 88 ? 133.726 93.493 106.940 1.00 82.33 88 VAL A CA 1
ATOM 751 C C . VAL A 1 88 ? 135.100 93.534 107.592 1.00 82.33 88 VAL A C 1
ATOM 752 O O . VAL A 1 88 ? 135.836 92.540 107.589 1.00 82.33 88 VAL A O 1
ATOM 756 N N . LEU A 1 89 ? 135.470 94.680 108.160 1.00 85.35 89 LEU A N 1
ATOM 757 C CA . LEU A 1 89 ? 136.781 94.864 108.764 1.00 85.35 89 LEU A CA 1
ATOM 758 C C . LEU A 1 89 ? 136.833 94.464 110.232 1.00 85.35 89 LEU A C 1
ATOM 759 O O . LEU A 1 89 ? 137.933 94.358 110.787 1.00 85.35 89 LEU A O 1
ATOM 764 N N . ASP A 1 90 ? 135.688 94.238 110.873 1.00 88.75 90 ASP A N 1
ATOM 765 C CA . ASP A 1 90 ? 135.651 93.899 112.290 1.00 88.75 90 ASP A CA 1
ATOM 766 C C . ASP A 1 90 ? 135.444 92.415 112.552 1.00 88.75 90 ASP A C 1
ATOM 767 O O . ASP A 1 90 ? 135.880 91.917 113.593 1.00 88.75 90 ASP A O 1
ATOM 772 N N . THR A 1 91 ? 134.798 91.698 111.637 1.00 91.08 91 THR A N 1
ATOM 773 C CA . THR A 1 91 ? 134.495 90.297 111.873 1.00 91.08 91 THR A CA 1
ATOM 774 C C . THR A 1 91 ? 135.764 89.453 111.857 1.00 91.08 91 THR A C 1
ATOM 775 O O . THR A 1 91 ? 136.811 89.857 111.342 1.00 91.08 91 THR A O 1
ATOM 779 N N . ASP A 1 92 ? 135.659 88.266 112.444 1.00 100.79 92 ASP A N 1
ATOM 780 C CA . ASP A 1 92 ? 136.709 87.257 112.412 1.00 100.79 92 ASP A CA 1
ATOM 781 C C . ASP A 1 92 ? 136.220 86.017 111.676 1.00 100.79 92 ASP A C 1
ATOM 782 O O . ASP A 1 92 ? 136.591 84.886 111.997 1.00 100.79 92 ASP A O 1
ATOM 787 N N . TYR A 1 93 ? 135.370 86.230 110.674 1.00 98.21 93 TYR A N 1
ATOM 788 C CA . TYR A 1 93 ? 134.766 85.155 109.900 1.00 98.21 93 TYR A CA 1
ATOM 789 C C . TYR A 1 93 ? 135.535 84.826 108.630 1.00 98.21 93 TYR A C 1
ATOM 790 O O . TYR A 1 93 ? 135.472 83.688 108.157 1.00 98.21 93 TYR A O 1
ATOM 799 N N . TYR A 1 94 ? 136.270 85.789 108.078 1.00 97.02 94 TYR A N 1
ATOM 800 C CA . TYR A 1 94 ? 136.955 85.616 106.806 1.00 97.02 94 TYR A CA 1
ATOM 801 C C . TYR A 1 94 ? 138.359 85.046 106.961 1.00 97.02 94 TYR A C 1
ATOM 802 O O . TYR A 1 94 ? 139.212 85.286 106.100 1.00 97.02 94 TYR A O 1
ATOM 811 N N . SER A 1 95 ? 138.621 84.309 108.035 1.00 105.98 95 SER A N 1
ATOM 812 C CA . SER A 1 95 ? 139.886 83.602 108.151 1.00 105.98 95 SER A CA 1
ATOM 813 C C . SER A 1 95 ? 139.924 82.429 107.174 1.00 105.98 95 SER A C 1
ATOM 814 O O . SER A 1 95 ? 138.892 81.953 106.693 1.00 105.98 95 SER A O 1
ATOM 817 N N . ASN A 1 96 ? 141.140 81.975 106.872 1.00 111.36 96 ASN A N 1
ATOM 818 C CA . ASN A 1 96 ? 141.440 80.905 105.921 1.00 111.36 96 ASN A CA 1
ATOM 819 C C . ASN A 1 96 ? 141.055 81.267 104.492 1.00 111.36 96 ASN A C 1
ATOM 820 O O . ASN A 1 96 ? 141.159 80.411 103.603 1.00 111.36 96 ASN A O 1
ATOM 825 N N . THR A 1 97 ? 140.619 82.498 104.235 1.00 108.99 97 THR A N 1
ATOM 826 C CA . THR A 1 97 ? 140.209 82.927 102.907 1.00 108.99 97 THR A CA 1
ATOM 827 C C . THR A 1 97 ? 140.490 84.420 102.794 1.00 108.99 97 THR A C 1
ATOM 828 O O . THR A 1 97 ? 140.670 85.112 103.798 1.00 108.99 97 THR A O 1
ATOM 832 N N . SER A 1 98 ? 140.545 84.913 101.561 1.00 107.74 98 SER A N 1
ATOM 833 C CA . SER A 1 98 ? 140.782 86.326 101.309 1.00 107.74 98 SER A CA 1
ATOM 834 C C . SER A 1 98 ? 139.522 87.126 101.617 1.00 107.74 98 SER A C 1
ATOM 835 O O . SER A 1 98 ? 138.426 86.760 101.182 1.00 107.74 98 SER A O 1
ATOM 838 N N . VAL A 1 99 ? 139.682 88.207 102.371 1.00 99.27 99 VAL A N 1
ATOM 839 C CA . VAL A 1 99 ? 138.545 89.078 102.686 1.00 99.27 99 VAL A CA 1
ATOM 840 C C . VAL A 1 99 ? 138.133 89.842 101.434 1.00 99.27 99 VAL A C 1
ATOM 841 O O . VAL A 1 99 ? 139.006 90.338 100.700 1.00 99.27 99 VAL A O 1
ATOM 845 N N . PRO A 1 100 ? 136.839 89.930 101.121 1.00 93.74 100 PRO A N 1
ATOM 846 C CA . PRO A 1 100 ? 136.424 90.666 99.921 1.00 93.74 100 PRO A CA 1
ATOM 847 C C . PRO A 1 100 ? 136.768 92.144 100.023 1.00 93.74 100 PRO A C 1
ATOM 848 O O . PRO A 1 100 ? 136.735 92.742 101.099 1.00 93.74 100 PRO A O 1
ATOM 852 N N . LEU A 1 101 ? 137.099 92.732 98.877 1.00 86.90 101 LEU A N 1
ATOM 853 C CA . LEU A 1 101 ? 137.460 94.142 98.802 1.00 86.90 101 LEU A CA 1
ATOM 854 C C . LEU A 1 101 ? 136.198 94.960 98.552 1.00 86.90 101 LEU A C 1
ATOM 855 O O . LEU A 1 101 ? 135.615 94.900 97.464 1.00 86.90 101 LEU A O 1
ATOM 860 N N . ILE A 1 102 ? 135.778 95.718 99.558 1.00 81.84 102 ILE A N 1
ATOM 861 C CA . ILE A 1 102 ? 134.608 96.581 99.461 1.00 81.84 102 ILE A CA 1
ATOM 862 C C . ILE A 1 102 ? 135.081 98.028 99.440 1.00 81.84 102 ILE A C 1
ATOM 863 O O . ILE A 1 102 ? 136.119 98.373 100.015 1.00 81.84 102 ILE A O 1
ATOM 868 N N . LYS A 1 103 ? 134.320 98.875 98.753 1.00 81.27 103 LYS A N 1
ATOM 869 C CA . LYS A 1 103 ? 134.656 100.280 98.592 1.00 81.27 103 LYS A CA 1
ATOM 870 C C . LYS A 1 103 ? 133.660 101.142 99.353 1.00 81.27 103 LYS A C 1
ATOM 871 O O . LYS A 1 103 ? 132.466 100.835 99.402 1.00 81.27 103 LYS A O 1
ATOM 877 N N . GLN A 1 104 ? 134.156 102.223 99.946 1.00 81.68 104 GLN A N 1
ATOM 878 C CA . GLN A 1 104 ? 133.333 103.149 100.703 1.00 81.68 104 GLN A CA 1
ATOM 879 C C . GLN A 1 104 ? 133.165 104.455 99.938 1.00 81.68 104 GLN A C 1
ATOM 880 O O . GLN A 1 104 ? 133.991 104.828 99.103 1.00 81.68 104 GLN A O 1
ATOM 886 N N . PHE A 1 105 ? 132.075 105.143 100.242 1.00 78.92 105 PHE A N 1
ATOM 887 C CA . PHE A 1 105 ? 131.659 106.363 99.570 1.00 78.92 105 PHE A CA 1
ATOM 888 C C . PHE A 1 105 ? 131.425 107.445 100.610 1.00 78.92 105 PHE A C 1
ATOM 889 O O . PHE A 1 105 ? 131.246 107.147 101.795 1.00 78.92 105 PHE A O 1
ATOM 897 N N . PRO A 1 106 ? 131.436 108.720 100.203 1.00 81.93 106 PRO A N 1
ATOM 898 C CA . PRO A 1 106 ? 131.219 109.804 101.178 1.00 81.93 106 PRO A CA 1
ATOM 899 C C . PRO A 1 106 ? 129.894 109.721 101.924 1.00 81.93 106 PRO A C 1
ATOM 900 O O . PRO A 1 106 ? 129.695 110.489 102.873 1.00 81.93 106 PRO A O 1
ATOM 904 N N . VAL A 1 107 ? 128.989 108.825 101.534 1.00 77.26 107 VAL A N 1
ATOM 905 C CA . VAL A 1 107 ? 127.722 108.628 102.228 1.00 77.26 107 VAL A CA 1
ATOM 906 C C . VAL A 1 107 ? 127.683 107.322 103.000 1.00 77.26 107 VAL A C 1
ATOM 907 O O . VAL A 1 107 ? 126.688 107.055 103.690 1.00 77.26 107 VAL A O 1
ATOM 911 N N . THR A 1 108 ? 128.720 106.496 102.906 1.00 77.79 108 THR A N 1
ATOM 912 C CA . THR A 1 108 ? 128.777 105.222 103.625 1.00 77.79 108 THR A CA 1
ATOM 913 C C . THR A 1 108 ? 129.606 105.358 104.902 1.00 77.79 108 THR A C 1
ATOM 914 O O . THR A 1 108 ? 130.652 104.732 105.074 1.00 77.79 108 THR A O 1
ATOM 918 N N . CYS A 1 109 ? 129.149 106.230 105.797 1.00 78.29 109 CYS A N 1
ATOM 919 C CA . CYS A 1 109 ? 129.667 106.263 107.161 1.00 78.29 109 CYS A CA 1
ATOM 920 C C . CYS A 1 109 ? 128.540 106.546 108.145 1.00 78.29 109 CYS A C 1
ATOM 921 O O . CYS A 1 109 ? 128.683 107.358 109.064 1.00 78.29 109 CYS A O 1
ATOM 924 N N . GLU A 1 110 ? 127.397 105.888 107.938 1.00 77.67 110 GLU A N 1
ATOM 925 C CA . GLU A 1 110 ? 126.192 106.091 108.787 1.00 77.67 110 GLU A CA 1
ATOM 926 C C . GLU A 1 110 ? 126.398 105.607 110.225 1.00 77.67 110 GLU A C 1
ATOM 927 O O . GLU A 1 110 ? 126.945 104.528 110.420 1.00 77.67 110 GLU A O 1
ATOM 933 N N . THR A 1 111 ? 125.928 106.387 111.187 1.00 79.27 111 THR A N 1
ATOM 934 C CA . THR A 1 111 ? 126.041 106.078 112.610 1.00 79.27 111 THR A CA 1
ATOM 935 C C . THR A 1 111 ? 124.658 105.678 113.112 1.00 79.27 111 THR A C 1
ATOM 936 O O . THR A 1 111 ? 123.741 106.503 113.154 1.00 79.27 111 THR A O 1
ATOM 940 N N . GLY A 1 112 ? 124.512 104.413 113.494 1.00 76.65 112 GLY A N 1
ATOM 941 C CA . GLY A 1 112 ? 123.259 103.914 114.008 1.00 76.65 112 GLY A CA 1
ATOM 942 C C . GLY A 1 112 ? 123.011 102.473 113.616 1.00 76.65 112 GLY A C 1
ATOM 943 O O . GLY A 1 112 ? 123.491 101.996 112.583 1.00 76.65 112 GLY A O 1
ATOM 944 N N . PRO A 1 113 ? 122.265 101.744 114.445 1.00 74.95 113 PRO A N 1
ATOM 945 C CA . PRO A 1 113 ? 121.882 100.379 114.075 1.00 74.95 113 PRO A CA 1
ATOM 946 C C . PRO A 1 113 ? 121.034 100.397 112.816 1.00 74.95 113 PRO A C 1
ATOM 947 O O . PRO A 1 113 ? 120.323 101.362 112.540 1.00 74.95 113 PRO A O 1
ATOM 951 N N . GLY A 1 114 ? 121.124 99.326 112.038 1.00 72.31 114 GLY A N 1
ATOM 952 C CA . GLY A 1 114 ? 120.451 99.324 110.757 1.00 72.31 114 GLY A CA 1
ATOM 953 C C . GLY A 1 114 ? 119.604 98.110 110.447 1.00 72.31 114 GLY A C 1
ATOM 954 O O . GLY A 1 114 ? 119.575 97.673 109.294 1.00 72.31 114 GLY A O 1
ATOM 955 N N . SER A 1 115 ? 118.897 97.555 111.439 1.00 71.89 115 SER A N 1
ATOM 956 C CA . SER A 1 115 ? 118.138 96.334 111.177 1.00 71.89 115 SER A CA 1
ATOM 957 C C . SER A 1 115 ? 116.900 96.596 110.327 1.00 71.89 115 SER A C 1
ATOM 958 O O . SER A 1 115 ? 116.683 95.857 109.352 1.00 71.89 115 SER A O 1
ATOM 961 N N . PRO A 1 116 ? 116.032 97.573 110.638 1.00 70.07 116 PRO A N 1
ATOM 962 C CA . PRO A 1 116 ? 115.093 98.046 109.615 1.00 70.07 116 PRO A CA 1
ATOM 963 C C . PRO A 1 116 ? 115.663 99.241 108.866 1.00 70.07 116 PRO A C 1
ATOM 964 O O . PRO A 1 116 ? 116.093 100.212 109.494 1.00 70.07 116 PRO A O 1
ATOM 968 N N . SER A 1 117 ? 115.681 99.193 107.536 1.00 66.83 117 SER A N 1
ATOM 969 C CA . SER A 1 117 ? 116.205 100.315 106.771 1.00 66.83 117 SER A CA 1
ATOM 970 C C . SER A 1 117 ? 115.315 101.538 106.953 1.00 66.83 117 SER A C 1
ATOM 971 O O . SER A 1 117 ? 114.091 101.427 107.039 1.00 66.83 117 SER A O 1
ATOM 974 N N . GLY A 1 118 ? 115.880 102.730 106.960 1.00 65.51 118 GLY A N 1
ATOM 975 C CA . GLY A 1 118 ? 115.087 103.937 107.219 1.00 65.51 118 GLY A CA 1
ATOM 976 C C . GLY A 1 118 ? 114.801 104.732 105.981 1.00 65.51 118 GLY A C 1
ATOM 977 O O . GLY A 1 118 ? 113.828 105.481 105.999 1.00 65.51 118 GLY A O 1
ATOM 978 N N . HIS A 1 119 ? 115.675 104.699 104.990 1.00 65.27 119 HIS A N 1
ATOM 979 C CA . HIS A 1 119 ? 115.347 105.330 103.717 1.00 65.27 119 HIS A CA 1
ATOM 980 C C . HIS A 1 119 ? 114.183 104.616 103.043 1.00 65.27 119 HIS A C 1
ATOM 981 O O . HIS A 1 119 ? 113.214 105.251 102.609 1.00 65.27 119 HIS A O 1
ATOM 988 N N . ALA A 1 120 ? 114.262 103.285 102.957 1.00 62.99 120 ALA A N 1
ATOM 989 C CA . ALA A 1 120 ? 113.200 102.514 102.323 1.00 62.99 120 ALA A CA 1
ATOM 990 C C . ALA A 1 120 ? 111.889 102.649 103.083 1.00 62.99 120 ALA A C 1
ATOM 991 O O . ALA A 1 120 ? 110.826 102.815 102.476 1.00 62.99 120 ALA A O 1
ATOM 993 N N . MET A 1 121 ? 111.946 102.586 104.415 1.00 63.87 121 MET A N 1
ATOM 994 C CA . MET A 1 121 ? 110.735 102.692 105.221 1.00 63.87 121 MET A CA 1
ATOM 995 C C . MET A 1 121 ? 110.051 104.037 105.010 1.00 63.87 121 MET A C 1
ATOM 996 O O . MET A 1 121 ? 108.842 104.098 104.753 1.00 63.87 121 MET A O 1
ATOM 1001 N N . GLY A 1 122 ? 110.814 105.127 105.096 1.00 65.03 122 GLY A N 1
ATOM 1002 C CA . GLY A 1 122 ? 110.225 106.442 104.907 1.00 65.03 122 GLY A CA 1
ATOM 1003 C C . GLY A 1 122 ? 109.683 106.646 103.505 1.00 65.03 122 GLY A C 1
ATOM 1004 O O . GLY A 1 122 ? 108.575 107.165 103.327 1.00 65.03 122 GLY A O 1
ATOM 1005 N N . THR A 1 123 ? 110.453 106.238 102.492 1.00 64.15 123 THR A N 1
ATOM 1006 C CA . THR A 1 123 ? 110.005 106.412 101.116 1.00 64.15 123 THR A CA 1
ATOM 1007 C C . THR A 1 123 ? 108.729 105.625 100.850 1.00 64.15 123 THR A C 1
ATOM 1008 O O . THR A 1 123 ? 107.789 106.146 100.238 1.00 64.15 123 THR A O 1
ATOM 1012 N N . ALA A 1 124 ? 108.670 104.374 101.311 1.00 64.58 124 ALA A N 1
ATOM 1013 C CA . ALA A 1 124 ? 107.460 103.579 101.134 1.00 64.58 124 ALA A CA 1
ATOM 1014 C C . ALA A 1 124 ? 106.276 104.228 101.838 1.00 64.58 124 ALA A C 1
ATOM 1015 O O . ALA A 1 124 ? 105.206 104.406 101.242 1.00 64.58 124 ALA A O 1
ATOM 1017 N N . GLY A 1 125 ? 106.462 104.620 103.103 1.00 65.94 125 GLY A N 1
ATOM 1018 C CA . GLY A 1 125 ? 105.359 105.183 103.862 1.00 65.94 125 GLY A CA 1
ATOM 1019 C C . GLY A 1 125 ? 104.810 106.461 103.258 1.00 65.94 125 GLY A C 1
ATOM 1020 O O . GLY A 1 125 ? 103.606 106.717 103.317 1.00 65.94 125 GLY A O 1
ATOM 1021 N N . VAL A 1 126 ? 105.680 107.281 102.670 1.00 67.42 126 VAL A N 1
ATOM 1022 C CA . VAL A 1 126 ? 105.219 108.546 102.104 1.00 67.42 126 VAL A CA 1
ATOM 1023 C C . VAL A 1 126 ? 104.594 108.334 100.728 1.00 67.42 126 VAL A C 1
ATOM 1024 O O . VAL A 1 126 ? 103.509 108.855 100.431 1.00 67.42 126 VAL A O 1
ATOM 1028 N N . TYR A 1 127 ? 105.260 107.562 99.863 1.00 69.14 127 TYR A N 1
ATOM 1029 C CA . TYR A 1 127 ? 104.786 107.435 98.491 1.00 69.14 127 TYR A CA 1
ATOM 1030 C C . TYR A 1 127 ? 103.531 106.578 98.394 1.00 69.14 127 TYR A C 1
ATOM 1031 O O . TYR A 1 127 ? 102.704 106.808 97.505 1.00 69.14 127 TYR A O 1
ATOM 1040 N N . TYR A 1 128 ? 103.351 105.604 99.293 1.00 72.89 128 TYR A N 1
ATOM 1041 C CA . TYR A 1 128 ? 102.088 104.875 99.326 1.00 72.89 128 TYR A CA 1
ATOM 1042 C C . TYR A 1 128 ? 100.926 105.813 99.622 1.00 72.89 128 TYR A C 1
ATOM 1043 O O . TYR A 1 128 ? 99.883 105.754 98.960 1.00 72.89 128 TYR A O 1
ATOM 1052 N N . VAL A 1 129 ? 101.100 106.698 100.607 1.00 69.43 129 VAL A N 1
ATOM 1053 C CA . VAL A 1 129 ? 100.066 107.673 100.937 1.00 69.43 129 VAL A CA 1
ATOM 1054 C C . VAL A 1 129 ? 99.781 108.567 99.738 1.00 69.43 129 VAL A C 1
ATOM 1055 O O . VAL A 1 129 ? 98.621 108.802 99.377 1.00 69.43 129 VAL A O 1
ATOM 1059 N N . MET A 1 130 ? 100.839 109.070 99.096 1.00 73.38 130 MET A N 1
ATOM 1060 C CA . MET A 1 130 ? 100.651 109.974 97.962 1.00 73.38 130 MET A CA 1
ATOM 1061 C C . MET A 1 130 ? 99.893 109.290 96.826 1.00 73.38 130 MET A C 1
ATOM 1062 O O . MET A 1 130 ? 98.943 109.855 96.268 1.00 73.38 130 MET A O 1
ATOM 1067 N N . VAL A 1 131 ? 100.291 108.063 96.482 1.00 75.45 131 VAL A N 1
ATOM 1068 C CA . VAL A 1 131 ? 99.676 107.357 95.362 1.00 75.45 131 VAL A CA 1
ATOM 1069 C C . VAL A 1 131 ? 98.217 107.032 95.667 1.00 75.45 131 VAL A C 1
ATOM 1070 O O . VAL A 1 131 ? 97.332 107.225 94.823 1.00 75.45 131 VAL A O 1
ATOM 1074 N N . THR A 1 132 ? 97.943 106.534 96.878 1.00 76.00 132 THR A N 1
ATOM 1075 C CA . THR A 1 132 ? 96.569 106.202 97.241 1.00 76.00 132 THR A CA 1
ATOM 1076 C C . THR A 1 132 ? 95.684 107.443 97.243 1.00 76.00 132 THR A C 1
ATOM 1077 O O . THR A 1 132 ? 94.547 107.404 96.757 1.00 76.00 132 THR A O 1
ATOM 1081 N N . SER A 1 133 ? 96.188 108.557 97.779 1.00 80.14 133 SER A N 1
ATOM 1082 C CA . SER A 1 133 ? 95.397 109.783 97.806 1.00 80.14 133 SER A CA 1
ATOM 1083 C C . SER A 1 133 ? 95.121 110.296 96.399 1.00 80.14 133 SER A C 1
ATOM 1084 O O . SER A 1 133 ? 94.012 110.755 96.111 1.00 80.14 133 SER A O 1
ATOM 1087 N N . THR A 1 134 ? 96.114 110.235 95.507 1.00 81.98 134 THR A N 1
ATOM 1088 C CA . THR A 1 134 ? 95.880 110.676 94.134 1.00 81.98 134 THR A CA 1
ATOM 1089 C C . THR A 1 134 ? 94.846 109.796 93.441 1.00 81.98 134 THR A C 1
ATOM 1090 O O . THR A 1 134 ? 93.960 110.300 92.736 1.00 81.98 134 THR A O 1
ATOM 1094 N N . LEU A 1 135 ? 94.938 108.477 93.635 1.00 85.33 135 LEU A N 1
ATOM 1095 C CA . LEU A 1 135 ? 93.957 107.572 93.040 1.00 85.33 135 LEU A CA 1
ATOM 1096 C C . LEU A 1 135 ? 92.556 107.850 93.569 1.00 85.33 135 LEU A C 1
ATOM 1097 O O . LEU A 1 135 ? 91.578 107.795 92.816 1.00 85.33 135 LEU A O 1
ATOM 1102 N N . SER A 1 136 ? 92.438 108.135 94.867 1.00 88.92 136 SER A N 1
ATOM 1103 C CA . SER A 1 136 ? 91.135 108.458 95.437 1.00 88.92 136 SER A CA 1
ATOM 1104 C C . SER A 1 136 ? 90.601 109.780 94.898 1.00 88.92 136 SER A C 1
ATOM 1105 O O . SER A 1 136 ? 89.395 109.918 94.660 1.00 88.92 136 SER A O 1
ATOM 1108 N N . ILE A 1 137 ? 91.479 110.767 94.708 1.00 91.26 137 ILE A N 1
ATOM 1109 C CA . ILE A 1 137 ? 91.036 112.078 94.242 1.00 91.26 137 ILE A CA 1
ATOM 1110 C C . ILE A 1 137 ? 90.547 111.998 92.800 1.00 91.26 137 ILE A C 1
ATOM 1111 O O . ILE A 1 137 ? 89.474 112.511 92.463 1.00 91.26 137 ILE A O 1
ATOM 1116 N N . PHE A 1 138 ? 91.318 111.344 9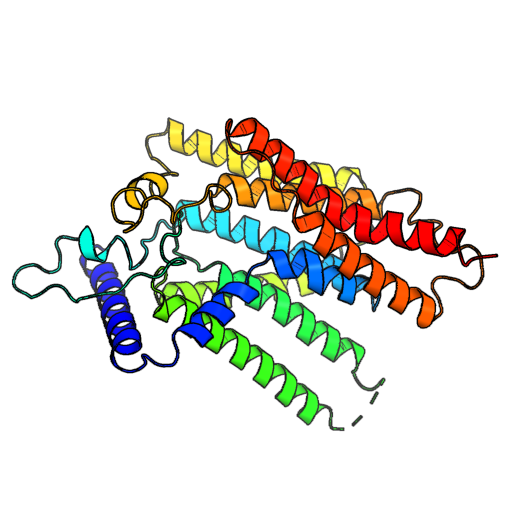1.927 1.00 99.84 138 PHE A N 1
ATOM 1117 C CA . PHE A 1 138 ? 91.001 111.309 90.503 1.00 99.84 138 PHE A CA 1
ATOM 1118 C C . PHE A 1 138 ? 90.158 110.101 90.113 1.00 99.84 138 PHE A C 1
ATOM 1119 O O . PHE A 1 138 ? 90.248 109.629 88.972 1.00 99.84 138 PHE A O 1
ATOM 1127 N N . GLN A 1 139 ? 89.339 109.590 91.030 1.00 104.88 139 GLN A N 1
ATOM 1128 C CA . GLN A 1 139 ? 88.487 108.430 90.767 1.00 104.88 139 GLN A CA 1
ATOM 1129 C C . GLN A 1 139 ? 87.210 108.905 90.088 1.00 104.88 139 GLN A C 1
ATOM 1130 O O . GLN A 1 139 ? 86.213 109.220 90.738 1.00 104.88 139 GLN A O 1
ATOM 1136 N N . GLY A 1 140 ? 87.239 108.952 88.759 1.00 111.30 140 GLY A N 1
ATOM 1137 C CA . GLY A 1 140 ? 86.079 109.360 87.991 1.00 111.30 140 GLY A CA 1
ATOM 1138 C C . GLY A 1 140 ? 85.632 110.779 88.277 1.00 111.30 140 GLY A C 1
ATOM 1139 O O . GLY A 1 140 ? 84.443 111.029 88.502 1.00 111.30 140 GLY A O 1
ATOM 1140 N N . LYS A 1 141 ? 86.577 111.713 88.285 1.00 114.44 141 LYS A N 1
ATOM 1141 C CA . LYS A 1 141 ? 86.278 113.117 88.541 1.00 114.44 141 LYS A CA 1
ATOM 1142 C C . LYS A 1 141 ? 85.365 113.695 87.464 1.00 114.44 141 LYS A C 1
ATOM 1143 O O . LYS A 1 141 ? 85.814 114.011 86.363 1.00 114.44 141 LYS A O 1
ATOM 1149 N N . ARG A 1 147 ? 89.201 103.585 81.755 1.00 114.82 147 ARG A N 1
ATOM 1150 C CA . ARG A 1 147 ? 90.550 104.083 81.513 1.00 114.82 147 ARG A CA 1
ATOM 1151 C C . ARG A 1 147 ? 91.284 104.286 82.832 1.00 114.82 147 ARG A C 1
ATOM 1152 O O . ARG A 1 147 ? 92.448 104.685 82.853 1.00 114.82 147 ARG A O 1
ATOM 1160 N N . PHE A 1 148 ? 90.586 104.011 83.936 1.00 105.34 148 PHE A N 1
ATOM 1161 C CA . PHE A 1 148 ? 91.194 104.120 85.257 1.00 105.34 148 PHE A CA 1
ATOM 1162 C C . PHE A 1 148 ? 92.272 103.064 85.468 1.00 105.34 148 PHE A C 1
ATOM 1163 O O . PHE A 1 148 ? 93.226 103.293 86.224 1.00 105.34 148 PHE A O 1
ATOM 1171 N N . ARG A 1 149 ? 92.131 101.906 84.817 1.00 105.51 149 ARG A N 1
ATOM 1172 C CA . ARG A 1 149 ? 93.077 100.813 85.018 1.00 105.51 149 ARG A CA 1
ATOM 1173 C C . ARG A 1 149 ? 94.476 101.197 84.555 1.00 105.51 149 ARG A C 1
ATOM 1174 O O . ARG A 1 149 ? 95.471 100.820 85.186 1.00 105.51 149 ARG A O 1
ATOM 1182 N N . CYS A 1 150 ? 94.576 101.933 83.446 1.00 103.54 150 CYS A N 1
ATOM 1183 C CA . CYS A 1 150 ? 95.883 102.374 82.972 1.00 103.54 150 CYS A CA 1
ATOM 1184 C C . CYS A 1 150 ? 96.557 103.287 83.987 1.00 103.54 150 CYS A C 1
ATOM 1185 O O . CYS A 1 150 ? 97.759 103.156 84.247 1.00 103.54 150 CYS A O 1
ATOM 1188 N N . LEU A 1 151 ? 95.798 104.218 84.573 1.00 98.06 151 LEU A N 1
ATOM 1189 C CA . LEU A 1 151 ? 96.359 105.093 85.597 1.00 98.06 151 LEU A CA 1
ATOM 1190 C C . LEU A 1 151 ? 96.800 104.298 86.820 1.00 98.06 151 LEU A C 1
ATOM 1191 O O . LEU A 1 151 ? 97.875 104.553 87.381 1.00 98.06 151 LEU A O 1
ATOM 1196 N N . ASN A 1 152 ? 95.981 103.333 87.246 1.00 94.57 152 ASN A N 1
ATOM 1197 C CA . ASN A 1 152 ? 96.364 102.469 88.360 1.00 94.57 152 ASN A CA 1
ATOM 1198 C C . ASN A 1 152 ? 97.686 101.767 88.076 1.00 94.57 152 ASN A C 1
ATOM 1199 O O . ASN A 1 152 ? 98.606 101.780 88.904 1.00 94.57 152 ASN A O 1
ATOM 1204 N N . VAL A 1 153 ? 97.794 101.156 86.894 1.00 93.22 153 VAL A N 1
ATOM 1205 C CA . VAL A 1 153 ? 98.993 100.400 86.546 1.00 93.22 153 VAL A CA 1
ATOM 1206 C C . VAL A 1 153 ? 100.207 101.317 86.499 1.00 93.22 153 VAL A C 1
ATOM 1207 O O . VAL A 1 153 ? 101.280 100.973 87.007 1.00 93.22 153 VAL A O 1
ATOM 1211 N N . ILE A 1 154 ? 100.057 102.502 85.903 1.00 89.35 154 ILE A N 1
ATOM 1212 C CA . ILE A 1 154 ? 101.188 103.418 85.776 1.00 89.35 154 ILE A CA 1
ATOM 1213 C C . ILE A 1 154 ? 101.668 103.872 87.150 1.00 89.35 154 ILE A C 1
ATOM 1214 O O . ILE A 1 154 ? 102.872 103.871 87.438 1.00 89.35 154 ILE A O 1
ATOM 1219 N N . LEU A 1 155 ? 100.734 104.263 88.022 1.00 82.71 155 LEU A N 1
ATOM 1220 C CA . LEU A 1 155 ? 101.132 104.748 89.341 1.00 82.71 155 LEU A CA 1
ATOM 1221 C C . LEU A 1 155 ? 101.780 103.646 90.170 1.00 82.71 155 LEU A C 1
ATOM 1222 O O . LEU A 1 155 ? 102.787 103.883 90.852 1.00 82.71 155 LEU A O 1
ATOM 1227 N N . TRP A 1 156 ? 101.230 102.430 90.124 1.00 79.43 156 TRP A N 1
ATOM 1228 C CA . TRP A 1 156 ? 101.827 101.348 90.903 1.00 79.43 156 TRP A CA 1
ATOM 1229 C C . TRP A 1 156 ? 103.188 100.945 90.344 1.00 79.43 156 TRP A C 1
ATOM 1230 O O . TRP A 1 156 ? 104.106 100.617 91.108 1.00 79.43 156 TRP A O 1
ATOM 1241 N N . LEU A 1 157 ? 103.345 100.978 89.017 1.00 74.98 157 LEU A N 1
ATOM 1242 C CA . LEU A 1 157 ? 104.650 100.706 88.426 1.00 74.98 157 LEU A CA 1
ATOM 1243 C C . LEU A 1 157 ? 105.674 101.740 88.868 1.00 74.98 157 LEU A C 1
ATOM 1244 O O . LEU A 1 157 ? 106.812 101.391 89.200 1.00 74.98 157 LEU A O 1
ATOM 1249 N N . GLY A 1 158 ? 105.286 103.016 88.885 1.00 74.16 158 GLY A N 1
ATOM 1250 C CA . GLY A 1 158 ? 106.199 104.046 89.357 1.00 74.16 158 GLY A CA 1
ATOM 1251 C C . GLY A 1 158 ? 106.577 103.865 90.816 1.00 74.16 158 GLY A C 1
ATOM 1252 O O . GLY A 1 158 ? 107.743 104.020 91.191 1.00 74.16 158 GLY A O 1
ATOM 1253 N N . PHE A 1 159 ? 105.598 103.522 91.656 1.00 69.55 159 PHE A N 1
ATOM 1254 C CA . PHE A 1 159 ? 105.876 103.298 93.072 1.00 69.55 159 PHE A CA 1
ATOM 1255 C C . PHE A 1 159 ? 106.864 102.154 93.267 1.00 69.55 159 PHE A C 1
ATOM 1256 O O . PHE A 1 159 ? 107.843 102.277 94.017 1.00 69.55 159 PHE A O 1
ATOM 1264 N N . TRP A 1 160 ? 106.636 101.032 92.579 1.00 70.63 160 TRP A N 1
ATOM 1265 C CA . TRP A 1 160 ? 107.528 99.891 92.752 1.00 70.63 160 TRP A CA 1
ATOM 1266 C C . TRP A 1 160 ? 108.903 100.147 92.146 1.00 70.63 160 TRP A C 1
ATOM 1267 O O . TRP A 1 160 ? 109.907 99.660 92.678 1.00 70.63 160 TRP A O 1
ATOM 1278 N N . ALA A 1 161 ? 108.978 100.911 91.053 1.00 68.41 161 ALA A N 1
ATOM 1279 C CA . ALA A 1 161 ? 110.279 101.294 90.514 1.00 68.41 161 ALA A CA 1
ATOM 1280 C C . ALA A 1 161 ? 111.047 102.157 91.502 1.00 68.41 161 ALA A C 1
ATOM 1281 O O . ALA A 1 161 ? 112.260 101.985 91.678 1.00 68.41 161 ALA A O 1
ATOM 1283 N N . VAL A 1 162 ? 110.357 103.092 92.161 1.00 66.69 162 VAL A N 1
ATOM 1284 C CA . VAL A 1 162 ? 111.004 103.918 93.177 1.00 66.69 162 VAL A CA 1
ATOM 1285 C C . VAL A 1 162 ? 111.550 103.045 94.301 1.00 66.69 162 VAL A C 1
ATOM 1286 O O . VAL A 1 162 ? 112.703 103.196 94.727 1.00 66.69 162 VAL A O 1
ATOM 1290 N N . GLN A 1 163 ? 110.730 102.108 94.788 1.00 66.21 163 GLN A N 1
ATOM 1291 C CA . GLN A 1 163 ? 111.175 101.247 95.882 1.00 66.21 163 GLN A CA 1
ATOM 1292 C C . GLN A 1 163 ? 112.372 100.393 95.472 1.00 66.21 163 GLN A C 1
ATOM 1293 O O . GLN A 1 163 ? 113.336 100.251 96.238 1.00 66.21 163 GLN A O 1
ATOM 1299 N N . LEU A 1 164 ? 112.331 99.822 94.267 1.00 69.52 164 LEU A N 1
ATOM 1300 C CA . LEU A 1 164 ? 113.437 98.995 93.796 1.00 69.52 164 LEU A CA 1
ATOM 1301 C C . LEU A 1 164 ? 114.721 99.804 93.667 1.00 69.52 164 LEU A C 1
ATOM 1302 O O . LEU A 1 164 ? 115.800 99.341 94.061 1.00 69.52 164 LEU A O 1
ATOM 1307 N N . ASN A 1 165 ? 114.627 101.015 93.113 1.00 71.06 165 ASN A N 1
ATOM 1308 C CA . ASN A 1 165 ? 115.814 101.849 92.975 1.00 71.06 165 ASN A CA 1
ATOM 1309 C C . ASN A 1 165 ? 116.390 102.218 94.335 1.00 71.06 165 ASN A C 1
ATOM 1310 O O . ASN A 1 165 ? 117.613 102.218 94.515 1.00 71.06 165 ASN A O 1
ATOM 1315 N N . VAL A 1 166 ? 115.530 102.521 95.310 1.00 69.42 166 VAL A N 1
ATOM 1316 C CA . VAL A 1 166 ? 116.027 102.849 96.645 1.00 69.42 166 VAL A CA 1
ATOM 1317 C C . VAL A 1 166 ? 116.726 101.644 97.269 1.00 69.42 166 VAL A C 1
ATOM 1318 O O . VAL A 1 166 ? 117.771 101.783 97.919 1.00 69.42 166 VAL A O 1
ATOM 1322 N N . CYS A 1 167 ? 116.162 100.447 97.088 1.00 70.51 167 CYS A N 1
ATOM 1323 C CA . CYS A 1 167 ? 116.792 99.249 97.641 1.00 70.51 167 CYS A CA 1
ATOM 1324 C C . CYS A 1 167 ? 118.163 99.004 97.017 1.00 70.51 167 CYS A C 1
ATOM 1325 O O . CYS A 1 167 ? 119.146 98.734 97.723 1.00 70.51 167 CYS A O 1
ATOM 1328 N N . LEU A 1 168 ? 118.249 99.102 95.687 1.00 67.34 168 LEU A N 1
ATOM 1329 C CA . LEU A 1 168 ? 119.538 98.922 95.021 1.00 67.34 168 LEU A CA 1
ATOM 1330 C C . LEU A 1 168 ? 120.535 99.994 95.439 1.00 67.34 168 LEU A C 1
ATOM 1331 O O . LEU A 1 168 ? 121.735 99.724 95.541 1.00 67.34 168 LEU A O 1
ATOM 1336 N N . SER A 1 169 ? 120.062 101.219 95.680 1.00 66.68 169 SER A N 1
ATOM 1337 C CA . SER A 1 169 ? 120.957 102.275 96.140 1.00 66.68 169 SER A CA 1
ATOM 1338 C C . SER A 1 169 ? 121.511 101.965 97.525 1.00 66.68 169 SER A C 1
ATOM 1339 O O . SER A 1 169 ? 122.717 102.093 97.764 1.00 66.68 169 SER A O 1
ATOM 1342 N N . ARG A 1 170 ? 120.644 101.553 98.452 1.00 64.75 170 ARG A N 1
ATOM 1343 C CA . ARG A 1 170 ? 121.108 101.254 99.803 1.00 64.75 170 ARG A CA 1
ATOM 1344 C C . ARG A 1 170 ? 121.978 100.007 99.855 1.00 64.75 170 ARG A C 1
ATOM 1345 O O . ARG A 1 170 ? 122.753 99.853 100.801 1.00 64.75 170 ARG A O 1
ATOM 1353 N N . ILE A 1 171 ? 121.864 99.110 98.881 1.00 68.60 171 ILE A N 1
ATOM 1354 C CA . ILE A 1 171 ? 122.749 97.946 98.853 1.00 68.60 171 ILE A CA 1
ATOM 1355 C C . ILE A 1 171 ? 124.081 98.272 98.184 1.00 68.60 171 ILE A C 1
ATOM 1356 O O . ILE A 1 171 ? 125.135 97.824 98.638 1.00 68.60 171 ILE A O 1
ATOM 1361 N N . TYR A 1 172 ? 124.056 99.066 97.109 1.00 74.45 172 TYR A N 1
ATOM 1362 C CA . TYR A 1 172 ? 125.271 99.362 96.356 1.00 74.45 172 TYR A CA 1
ATOM 1363 C C . TYR A 1 172 ? 126.269 100.159 97.185 1.00 74.45 172 TYR A C 1
ATOM 1364 O O . TYR A 1 172 ? 127.461 99.833 97.210 1.00 74.45 172 TYR A O 1
ATOM 1373 N N . LEU A 1 173 ? 125.807 101.205 97.869 1.00 73.15 173 LEU A N 1
ATOM 1374 C CA . LEU A 1 173 ? 126.668 102.044 98.692 1.00 73.15 173 LEU A CA 1
ATOM 1375 C C . LEU A 1 173 ? 126.961 101.430 100.053 1.00 73.15 173 LEU A C 1
ATOM 1376 O O . LEU A 1 173 ? 127.395 102.150 100.956 1.00 73.15 173 LEU A O 1
ATOM 1381 N N . ALA A 1 174 ? 126.716 100.128 100.221 1.00 70.16 174 ALA A N 1
ATOM 1382 C CA . ALA A 1 174 ? 126.814 99.456 101.512 1.00 70.16 174 ALA A CA 1
ATOM 1383 C C . ALA A 1 174 ? 125.881 100.109 102.522 1.00 70.16 174 ALA A C 1
ATOM 1384 O O . ALA A 1 174 ? 124.879 100.721 102.137 1.00 70.16 174 ALA A O 1
ATOM 1386 N N . ALA A 1 175 ? 126.193 99.965 103.811 1.00 68.68 175 ALA A N 1
ATOM 1387 C CA . ALA A 1 175 ? 125.437 100.549 104.918 1.00 68.68 175 ALA A CA 1
ATOM 1388 C C . ALA A 1 175 ? 124.107 99.844 105.167 1.00 68.68 175 ALA A C 1
ATOM 1389 O O . ALA A 1 175 ? 123.411 100.175 106.133 1.00 68.68 175 ALA A O 1
ATOM 1391 N N . ASN A 1 176 ? 123.743 98.873 104.331 1.00 64.04 176 ASN A N 1
ATOM 1392 C CA . ASN A 1 176 ? 122.540 98.084 104.569 1.00 64.04 176 ASN A CA 1
ATOM 1393 C C . ASN A 1 176 ? 122.649 96.754 103.838 1.00 64.04 176 ASN A C 1
ATOM 1394 O O . ASN A 1 176 ? 123.374 96.624 102.849 1.00 64.04 176 ASN A O 1
ATOM 1399 N N . PHE A 1 177 ? 121.887 95.736 104.357 1.00 66.28 177 PHE A N 1
ATOM 1400 C CA . PHE A 1 177 ? 121.702 94.368 103.896 1.00 66.28 177 PHE A CA 1
ATOM 1401 C C . PHE A 1 177 ? 120.332 94.207 103.239 1.00 66.28 177 PHE A C 1
ATOM 1402 O O . PHE A 1 177 ? 119.388 94.926 103.579 1.00 66.28 177 PHE A O 1
ATOM 1410 N N . PRO A 1 178 ? 120.196 93.277 102.285 1.00 66.38 178 PRO A N 1
ATOM 1411 C CA . PRO A 1 178 ? 118.908 93.141 101.577 1.00 66.38 178 PRO A CA 1
ATOM 1412 C C . PRO A 1 178 ? 117.716 92.859 102.482 1.00 66.38 178 PRO A C 1
ATOM 1413 O O . PRO A 1 178 ? 116.632 93.422 102.265 1.00 66.38 178 PRO A O 1
ATOM 1417 N N . HIS A 1 179 ? 117.875 92.003 103.495 1.00 65.50 179 HIS A N 1
ATOM 1418 C CA . HIS A 1 179 ? 116.743 91.722 104.369 1.00 65.50 179 HIS A CA 1
ATOM 1419 C C . HIS A 1 179 ? 116.335 92.961 105.149 1.00 65.50 179 HIS A C 1
ATOM 1420 O O . HIS A 1 179 ? 115.144 93.160 105.426 1.00 65.50 179 HIS A O 1
ATOM 1427 N N . GLN A 1 180 ? 117.299 93.822 105.474 1.00 64.50 180 GLN A N 1
ATOM 1428 C CA . GLN A 1 180 ? 116.993 95.065 106.169 1.00 64.50 180 GLN A CA 1
ATOM 1429 C C . GLN A 1 180 ? 116.104 95.968 105.320 1.00 64.50 180 GLN A C 1
ATOM 1430 O O . GLN A 1 180 ? 115.112 96.521 105.809 1.00 64.50 180 GLN A O 1
ATOM 1436 N N . VAL A 1 181 ? 116.432 96.114 104.033 1.00 66.38 181 VAL A N 1
ATOM 1437 C CA . VAL A 1 181 ? 115.645 96.998 103.178 1.00 66.38 181 VAL A CA 1
ATOM 1438 C C . VAL A 1 181 ? 114.270 96.397 102.899 1.00 66.38 181 VAL A C 1
ATOM 1439 O O . VAL A 1 181 ? 113.269 97.121 102.822 1.00 66.38 181 VAL A O 1
ATOM 1443 N N . VAL A 1 182 ? 114.189 95.069 102.758 1.00 63.31 182 VAL A N 1
ATOM 1444 C CA . VAL A 1 182 ? 112.885 94.433 102.563 1.00 63.31 182 VAL A CA 1
ATOM 1445 C C . VAL A 1 182 ? 111.995 94.656 103.783 1.00 63.31 182 VAL A C 1
ATOM 1446 O O . VAL A 1 182 ? 110.810 95.008 103.663 1.00 63.31 182 VAL A O 1
ATOM 1450 N N . ALA A 1 183 ? 112.559 94.463 104.980 1.00 62.17 183 ALA A N 1
ATOM 1451 C CA . ALA A 1 183 ? 111.798 94.701 106.201 1.00 62.17 183 ALA A CA 1
ATOM 1452 C C . ALA A 1 183 ? 111.362 96.156 106.298 1.00 62.17 183 ALA A C 1
ATOM 1453 O O . ALA A 1 183 ? 110.236 96.445 106.718 1.00 62.17 183 ALA A O 1
ATOM 1455 N N . GLY A 1 184 ? 112.243 97.084 105.922 1.00 60.51 184 GLY A N 1
ATOM 1456 C CA . GLY A 1 184 ? 111.871 98.489 105.946 1.00 60.51 184 GLY A CA 1
ATOM 1457 C C . GLY A 1 184 ? 110.711 98.802 105.021 1.00 60.51 184 GLY A C 1
ATOM 1458 O O . GLY A 1 184 ? 109.791 99.536 105.391 1.00 60.51 184 GLY A O 1
ATOM 1459 N N . VAL A 1 185 ? 110.735 98.246 103.807 1.00 62.17 185 VAL A N 1
ATOM 1460 C CA . VAL A 1 185 ? 109.647 98.480 102.858 1.00 62.17 185 VAL A CA 1
ATOM 1461 C C . VAL A 1 185 ? 108.329 97.957 103.422 1.00 62.17 185 VAL A C 1
ATOM 1462 O O . VAL A 1 185 ? 107.297 98.646 103.392 1.00 62.17 185 VAL A O 1
ATOM 1466 N N . LEU A 1 186 ? 108.348 96.729 103.951 1.00 63.06 186 LEU A N 1
ATOM 1467 C CA . LEU A 1 186 ? 107.118 96.151 104.489 1.00 63.06 186 LEU A CA 1
ATOM 1468 C C . LEU A 1 186 ? 106.588 96.963 105.667 1.00 63.06 186 LEU A C 1
ATOM 1469 O O . LEU A 1 186 ? 105.381 97.226 105.758 1.00 63.06 186 LEU A O 1
ATOM 1474 N N . SER A 1 187 ? 107.476 97.381 106.575 1.00 61.49 187 SER A N 1
ATOM 1475 C CA . SER A 1 187 ? 107.045 98.158 107.730 1.00 61.49 187 SER A CA 1
ATOM 1476 C C . SER A 1 187 ? 106.470 99.505 107.311 1.00 61.49 187 SER A C 1
ATOM 1477 O O . SER A 1 187 ? 105.465 99.961 107.872 1.00 61.49 187 SER A O 1
ATOM 1480 N N . GLY A 1 188 ? 107.096 100.161 106.332 1.00 62.12 188 GLY A N 1
ATOM 1481 C CA . GLY A 1 188 ? 106.565 101.425 105.853 1.00 62.12 188 GLY A CA 1
ATOM 1482 C C . GLY A 1 188 ? 105.180 101.282 105.254 1.00 62.12 188 GLY A C 1
ATOM 1483 O O . GLY A 1 188 ? 104.290 102.096 105.520 1.00 62.12 188 GLY A O 1
ATOM 1484 N N . ILE A 1 189 ? 104.972 100.237 104.449 1.00 64.34 189 ILE A N 1
ATOM 1485 C CA . ILE A 1 189 ? 103.649 100.013 103.868 1.00 64.34 189 ILE A CA 1
ATOM 1486 C C . ILE A 1 189 ? 102.621 99.755 104.965 1.00 64.34 189 ILE A C 1
ATOM 1487 O O . ILE A 1 189 ? 101.492 100.268 104.916 1.00 64.34 189 ILE A O 1
ATOM 1492 N N . ALA A 1 190 ? 102.993 98.961 105.973 1.00 62.70 190 ALA A N 1
ATOM 1493 C CA . ALA A 1 190 ? 102.062 98.668 107.061 1.00 62.70 190 ALA A CA 1
ATOM 1494 C C . ALA A 1 190 ? 101.677 99.931 107.824 1.00 62.70 190 ALA A C 1
ATOM 1495 O O . ALA A 1 190 ? 100.500 100.136 108.145 1.00 62.70 190 ALA A O 1
ATOM 1497 N N . VAL A 1 191 ? 102.655 100.791 108.119 1.00 65.09 191 VAL A N 1
ATOM 1498 C CA . VAL A 1 191 ? 102.363 102.031 108.837 1.00 65.09 191 VAL A CA 1
ATOM 1499 C C . VAL A 1 191 ? 101.470 102.937 107.996 1.00 65.09 191 VAL A C 1
ATOM 1500 O O . VAL A 1 191 ? 100.537 103.575 108.510 1.00 65.09 191 VAL A O 1
ATOM 1504 N N . ALA A 1 192 ? 101.745 103.010 106.690 1.00 64.80 192 ALA A N 1
ATOM 1505 C CA . ALA A 1 192 ? 100.922 103.830 105.808 1.00 64.80 192 ALA A CA 1
ATOM 1506 C C . ALA A 1 192 ? 99.476 103.356 105.808 1.00 64.80 192 ALA A C 1
ATOM 1507 O O . ALA A 1 192 ? 98.552 104.171 105.884 1.00 64.80 192 ALA A O 1
ATOM 1509 N N . GLU A 1 193 ? 99.257 102.040 105.746 1.00 72.93 193 GLU A N 1
ATOM 1510 C CA . GLU A 1 193 ? 97.889 101.523 105.796 1.00 72.93 193 GLU A CA 1
ATOM 1511 C C . GLU A 1 193 ? 97.229 101.803 107.145 1.00 72.93 193 GLU A C 1
ATOM 1512 O O . GLU A 1 193 ? 96.050 102.190 107.204 1.00 72.93 193 GLU A O 1
ATOM 1518 N N . THR A 1 194 ? 97.975 101.619 108.238 1.00 70.12 194 THR A N 1
ATOM 1519 C CA . THR A 1 194 ? 97.408 101.834 109.566 1.00 70.12 194 THR A CA 1
ATOM 1520 C C . THR A 1 194 ? 96.926 103.268 109.734 1.00 70.12 194 THR A C 1
ATOM 1521 O O . THR A 1 194 ? 95.828 103.505 110.248 1.00 70.12 194 THR A O 1
ATOM 1525 N N . PHE A 1 195 ? 97.725 104.243 109.295 1.00 71.57 195 PHE A N 1
ATOM 1526 C CA . PHE A 1 195 ? 97.232 105.620 109.308 1.00 71.57 195 PHE A CA 1
ATOM 1527 C C . PHE A 1 195 ? 96.221 105.900 108.204 1.00 71.57 195 PHE A C 1
ATOM 1528 O O . PHE A 1 195 ? 95.501 106.900 108.287 1.00 71.57 195 PHE A O 1
ATOM 1536 N N . SER A 1 196 ? 96.144 105.056 107.176 1.00 76.80 196 SER A N 1
ATOM 1537 C CA . SER A 1 196 ? 95.062 105.193 106.213 1.00 76.80 196 SER A CA 1
ATOM 1538 C C . SER A 1 196 ? 93.723 104.787 106.807 1.00 76.80 196 SER A C 1
ATOM 1539 O O . SER A 1 196 ? 92.680 105.202 106.291 1.00 76.80 196 SER A O 1
ATOM 1542 N N . HIS A 1 197 ? 93.726 103.986 107.871 1.00 83.59 197 HIS A N 1
ATOM 1543 C CA . HIS A 1 197 ? 92.497 103.620 108.572 1.00 83.59 197 HIS A CA 1
ATOM 1544 C C . HIS A 1 197 ? 92.364 104.323 109.923 1.00 83.59 197 HIS A C 1
ATOM 1545 O O . HIS A 1 197 ? 91.851 103.751 110.886 1.00 83.59 197 HIS A O 1
ATOM 1552 N N . ILE A 1 198 ? 92.816 105.574 110.010 1.00 82.05 198 ILE A N 1
ATOM 1553 C CA . ILE A 1 198 ? 92.723 106.375 111.228 1.00 82.05 198 ILE A CA 1
ATOM 1554 C C . ILE A 1 198 ? 92.175 107.750 110.864 1.00 82.05 198 ILE A C 1
ATOM 1555 O O . ILE A 1 198 ? 92.671 108.388 109.929 1.00 82.05 198 ILE A O 1
ATOM 1560 N N . HIS A 1 199 ? 91.163 108.206 111.605 1.00 86.28 199 HIS A N 1
ATOM 1561 C CA . HIS A 1 199 ? 90.495 109.471 111.317 1.00 86.28 199 HIS A CA 1
ATOM 1562 C C . HIS A 1 199 ? 90.553 110.460 112.474 1.00 86.28 199 HIS A C 1
ATOM 1563 O O . HIS A 1 199 ? 89.863 111.485 112.430 1.00 86.28 199 HIS A O 1
ATOM 1570 N N . SER A 1 200 ? 91.347 110.188 113.506 1.00 84.68 200 SER A N 1
ATOM 1571 C CA . SER A 1 200 ? 91.435 111.080 114.655 1.00 84.68 200 SER A CA 1
ATOM 1572 C C . SER A 1 200 ? 92.560 112.099 114.543 1.00 84.68 200 SER A C 1
ATOM 1573 O O . SER A 1 200 ? 92.674 112.965 115.414 1.00 84.68 200 SER A O 1
ATOM 1576 N N . ILE A 1 201 ? 93.389 112.021 113.499 1.00 78.08 201 ILE A N 1
ATOM 1577 C CA . ILE A 1 201 ? 94.523 112.933 113.372 1.00 78.08 201 ILE A CA 1
ATOM 1578 C C . ILE A 1 201 ? 94.117 114.319 112.902 1.00 78.08 201 ILE A C 1
ATOM 1579 O O . ILE A 1 201 ? 94.918 115.254 113.004 1.00 78.08 201 ILE A O 1
ATOM 1584 N N . TYR A 1 202 ? 92.902 114.479 112.390 1.00 81.57 202 TYR A N 1
ATOM 1585 C CA . TYR A 1 202 ? 92.392 115.786 112.013 1.00 81.57 202 TYR A CA 1
ATOM 1586 C C . TYR A 1 202 ? 91.740 116.463 113.215 1.00 81.57 202 TYR A C 1
ATOM 1587 O O . TYR A 1 202 ? 91.464 115.827 114.234 1.00 81.57 202 TYR A O 1
ATOM 1596 N N . ASN A 1 203 ? 91.564 117.781 113.096 1.00 87.65 203 ASN A N 1
ATOM 1597 C CA . ASN A 1 203 ? 90.915 118.669 114.065 1.00 87.65 203 ASN A CA 1
ATOM 1598 C C . ASN A 1 203 ? 91.201 118.302 115.520 1.00 87.65 203 ASN A C 1
ATOM 1599 O O . ASN A 1 203 ? 90.317 118.383 116.378 1.00 87.65 203 ASN A O 1
ATOM 1604 N N . ALA A 1 204 ? 92.446 117.938 115.812 1.00 85.65 204 ALA A N 1
ATOM 1605 C CA . ALA A 1 204 ? 92.852 117.590 117.165 1.00 85.65 204 ALA A CA 1
ATOM 1606 C C . ALA A 1 204 ? 93.211 118.844 117.952 1.00 85.65 204 ALA A C 1
ATOM 1607 O O . ALA A 1 204 ? 93.749 119.812 117.408 1.00 85.65 204 ALA A O 1
ATOM 1609 N N . SER A 1 205 ? 92.911 118.812 119.248 1.00 89.74 205 SER A N 1
ATOM 1610 C CA . SER A 1 205 ? 93.126 119.965 120.109 1.00 89.74 205 SER A CA 1
ATOM 1611 C C . SER A 1 205 ? 94.619 120.242 120.280 1.00 89.74 205 SER A C 1
ATOM 1612 O O . SER A 1 205 ? 95.481 119.454 119.882 1.00 89.74 205 SER A O 1
ATOM 1615 N N . LEU A 1 206 ? 94.920 121.393 120.886 1.00 89.34 206 LEU A N 1
ATOM 1616 C CA . LEU A 1 206 ? 96.313 121.752 121.133 1.00 89.34 206 LEU A CA 1
ATOM 1617 C C . LEU A 1 206 ? 96.908 120.932 122.270 1.00 89.34 206 LEU A C 1
ATOM 1618 O O . LEU A 1 206 ? 98.123 120.708 122.302 1.00 89.34 206 LEU A O 1
ATOM 1623 N N . LYS A 1 207 ? 96.075 120.476 123.208 1.00 88.78 207 LYS A N 1
ATOM 1624 C CA . LYS A 1 207 ? 96.578 119.614 124.271 1.00 88.78 207 LYS A CA 1
ATOM 1625 C C . LYS A 1 207 ? 96.938 118.232 123.746 1.00 88.78 207 LYS A C 1
ATOM 1626 O O . LYS A 1 207 ? 97.841 117.584 124.284 1.00 88.78 207 LYS A O 1
ATOM 1632 N N . LYS A 1 208 ? 96.254 117.765 122.699 1.00 85.57 208 LYS A N 1
ATOM 1633 C CA . LYS A 1 208 ? 96.533 116.433 122.175 1.00 85.57 208 LYS A CA 1
ATOM 1634 C C . LYS A 1 208 ? 97.924 116.354 121.559 1.00 85.57 208 LYS A C 1
ATOM 1635 O O . LYS A 1 208 ? 98.655 115.385 121.790 1.00 85.57 208 LYS A O 1
ATOM 1641 N N . TYR A 1 209 ? 98.309 117.365 120.778 1.00 82.33 209 TYR A N 1
ATOM 1642 C CA . TYR A 1 209 ? 99.628 117.355 120.148 1.00 82.33 209 TYR A CA 1
ATOM 1643 C C . TYR A 1 209 ? 100.733 117.372 121.195 1.00 82.33 209 TYR A C 1
ATOM 1644 O O . TYR A 1 209 ? 101.706 116.610 121.103 1.00 82.33 209 TYR A O 1
ATOM 1653 N N . PHE A 1 210 ? 100.599 118.242 122.200 1.00 83.33 210 PHE A N 1
ATOM 1654 C CA . PHE A 1 210 ? 101.615 118.337 123.242 1.00 83.33 210 PHE A CA 1
ATOM 1655 C C . PHE A 1 210 ? 101.704 117.046 124.044 1.00 83.33 210 PHE A C 1
ATOM 1656 O O . PHE A 1 210 ? 102.804 116.568 124.340 1.00 83.33 210 PHE A O 1
ATOM 1664 N N . LEU A 1 211 ? 100.558 116.462 124.399 1.00 83.25 211 LEU A N 1
ATOM 1665 C CA . LEU A 1 211 ? 100.578 115.210 125.143 1.00 83.25 211 LEU A CA 1
ATOM 1666 C C . LEU A 1 211 ? 101.216 114.094 124.325 1.00 83.25 211 LEU A C 1
ATOM 1667 O O . LEU A 1 211 ? 101.990 113.293 124.861 1.00 83.25 211 LEU A O 1
ATOM 1672 N N . ILE A 1 212 ? 100.920 114.036 123.025 1.00 79.67 212 ILE A N 1
ATOM 1673 C CA . ILE A 1 212 ? 101.480 112.981 122.181 1.00 79.67 212 ILE A CA 1
ATOM 1674 C C . ILE A 1 212 ? 102.994 113.120 122.082 1.00 79.67 212 ILE A C 1
ATOM 1675 O O . ILE A 1 212 ? 103.739 112.148 122.275 1.00 79.67 212 ILE A O 1
ATOM 1680 N N . THR A 1 213 ? 103.480 114.330 121.778 1.00 78.68 213 THR A N 1
ATOM 1681 C CA . THR A 1 213 ? 104.924 114.503 121.640 1.00 78.68 213 THR A CA 1
ATOM 1682 C C . THR A 1 213 ? 105.635 114.292 122.974 1.00 78.68 213 THR A C 1
ATOM 1683 O O . THR A 1 213 ? 106.735 113.723 123.012 1.00 78.68 213 THR A O 1
ATOM 1687 N N . PHE A 1 214 ? 105.018 114.721 124.079 1.00 83.51 214 PHE A N 1
ATOM 1688 C CA . PHE A 1 214 ? 105.604 114.493 125.393 1.00 83.51 214 PHE A CA 1
ATOM 1689 C C . PHE A 1 214 ? 105.688 113.007 125.705 1.00 83.51 214 PHE A C 1
ATOM 1690 O O . PHE A 1 214 ? 106.699 112.534 126.234 1.00 83.51 214 PHE A O 1
ATOM 1698 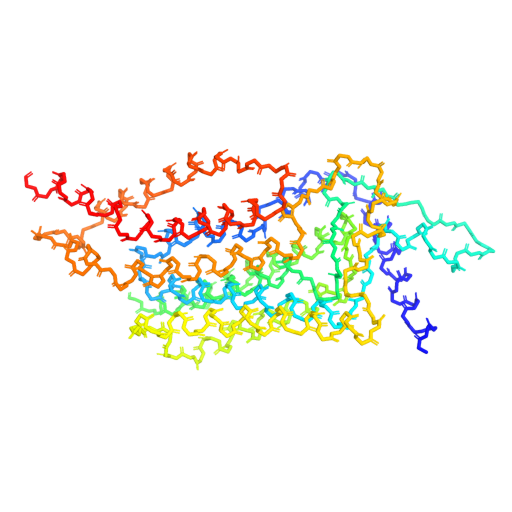N N . PHE A 1 215 ? 104.635 112.254 125.381 1.00 84.20 215 PHE A N 1
ATOM 1699 C CA . PHE A 1 215 ? 104.656 110.816 125.610 1.00 84.20 215 PHE A CA 1
ATOM 1700 C C . PHE A 1 215 ? 105.756 110.148 124.797 1.00 84.20 215 PHE A C 1
ATOM 1701 O O . PHE A 1 215 ? 106.489 109.298 125.315 1.00 84.20 215 PHE A O 1
ATOM 1709 N N . LEU A 1 216 ? 105.896 110.530 123.525 1.00 77.12 216 LEU A N 1
ATOM 1710 C CA . LEU A 1 216 ? 106.931 109.922 122.687 1.00 77.12 216 LEU A CA 1
ATOM 1711 C C . LEU A 1 216 ? 108.327 110.226 123.224 1.00 77.12 216 LEU A C 1
ATOM 1712 O O . LEU A 1 216 ? 109.170 109.326 123.350 1.00 77.12 216 LEU A O 1
ATOM 1717 N N . PHE A 1 217 ? 108.586 111.495 123.555 1.00 82.48 217 PHE A N 1
ATOM 1718 C CA . PHE A 1 217 ? 109.903 111.882 124.056 1.00 82.48 217 PHE A CA 1
ATOM 1719 C C . PHE A 1 217 ? 110.214 111.187 125.374 1.00 82.48 217 PHE A C 1
ATOM 1720 O O . PHE A 1 217 ? 111.325 110.678 125.576 1.00 82.48 217 PHE A O 1
ATOM 1728 N N . SER A 1 218 ? 109.244 111.164 126.293 1.00 83.42 218 SER A N 1
ATOM 1729 C CA . SER A 1 218 ? 109.458 110.521 127.580 1.00 83.42 218 SER A CA 1
ATOM 1730 C C . SER A 1 218 ? 109.698 109.029 127.416 1.00 83.42 218 SER A C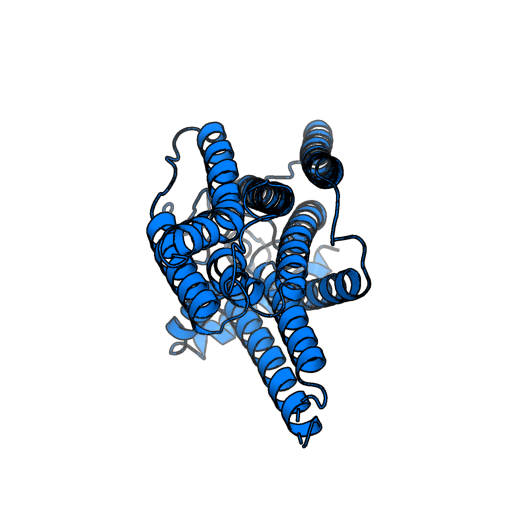 1
ATOM 1731 O O . SER A 1 218 ? 110.581 108.466 128.068 1.00 83.42 218 SER A O 1
ATOM 1734 N N . PHE A 1 219 ? 108.933 108.371 126.539 1.00 83.49 219 PHE A N 1
ATOM 1735 C CA . PHE A 1 219 ? 109.140 106.947 126.311 1.00 83.49 219 PHE A CA 1
ATOM 1736 C C . PHE A 1 219 ? 110.547 106.677 125.796 1.00 83.49 219 PHE A C 1
ATOM 1737 O O . PHE A 1 219 ? 111.256 105.816 126.327 1.00 83.49 219 PHE A O 1
ATOM 1745 N N . ALA A 1 220 ? 110.980 107.429 124.781 1.00 83.39 220 ALA A N 1
ATOM 1746 C CA . ALA A 1 220 ? 112.309 107.205 124.219 1.00 83.39 220 ALA A CA 1
ATOM 1747 C C . ALA A 1 220 ? 113.400 107.421 125.265 1.00 83.39 220 ALA A C 1
ATOM 1748 O O . ALA A 1 220 ? 114.262 106.554 125.473 1.00 83.39 220 ALA A O 1
ATOM 1750 N N . ILE A 1 221 ? 113.368 108.570 125.946 1.00 84.95 221 ILE A N 1
ATOM 1751 C CA . ILE A 1 221 ? 114.432 108.905 126.887 1.00 84.95 221 ILE A CA 1
ATOM 1752 C C . ILE A 1 221 ? 114.437 107.945 128.070 1.00 84.95 221 ILE A C 1
ATOM 1753 O O . ILE A 1 221 ? 115.497 107.471 128.494 1.00 84.95 221 ILE A O 1
ATOM 1758 N N . GLY A 1 222 ? 113.260 107.636 128.621 1.00 85.27 222 GLY A N 1
ATOM 1759 C CA . GLY A 1 222 ? 113.200 106.725 129.749 1.00 85.27 222 GLY A CA 1
ATOM 1760 C C . GLY A 1 222 ? 113.625 105.317 129.392 1.00 85.27 222 GLY A C 1
ATOM 1761 O O . GLY A 1 222 ? 114.283 104.645 130.185 1.00 85.27 222 GLY A O 1
ATOM 1762 N N . PHE A 1 223 ? 113.250 104.844 128.202 1.00 84.61 223 PHE A N 1
ATOM 1763 C CA . PHE A 1 223 ? 113.674 103.520 127.761 1.00 84.61 223 PHE A CA 1
ATOM 1764 C C . PHE A 1 223 ? 115.189 103.456 127.613 1.00 84.61 223 PHE A C 1
ATOM 1765 O O . PHE A 1 223 ? 115.834 102.498 128.070 1.00 84.61 223 PHE A O 1
ATOM 1773 N N . TYR A 1 224 ? 115.778 104.490 127.002 1.00 85.28 224 TYR A N 1
ATOM 1774 C CA . TYR A 1 224 ? 117.231 104.537 126.865 1.00 85.28 224 TYR A CA 1
ATOM 1775 C C . TYR A 1 224 ? 117.912 104.550 128.228 1.00 85.28 224 TYR A C 1
ATOM 1776 O O . TYR A 1 224 ? 118.885 103.824 128.455 1.00 85.28 224 TYR A O 1
ATOM 1785 N N . LEU A 1 225 ? 117.407 105.371 129.154 1.00 87.15 225 LEU A N 1
ATOM 1786 C CA . LEU A 1 225 ? 118.010 105.450 130.482 1.00 87.15 225 LEU A CA 1
ATOM 1787 C C . LEU A 1 225 ? 117.859 104.138 131.243 1.00 87.15 225 LEU A C 1
ATOM 1788 O O . LEU A 1 225 ? 118.785 103.709 131.942 1.00 87.15 225 LEU A O 1
ATOM 1793 N N . LEU A 1 226 ? 116.700 103.489 131.124 1.00 90.09 226 LEU A N 1
ATOM 1794 C CA . LEU A 1 226 ? 116.476 102.224 131.812 1.00 90.09 226 LEU A CA 1
ATOM 1795 C C . LEU A 1 226 ? 117.440 101.154 131.322 1.00 90.09 226 LEU A C 1
ATOM 1796 O O . LEU A 1 226 ? 118.003 100.405 132.127 1.00 90.09 226 LEU A O 1
ATOM 1801 N N . LEU A 1 227 ? 117.646 101.063 130.004 1.00 90.46 227 LEU A N 1
ATOM 1802 C CA . LEU A 1 227 ? 118.601 100.069 129.519 1.00 90.46 227 LEU A CA 1
ATOM 1803 C C . LEU A 1 227 ? 120.037 100.448 129.861 1.00 90.46 227 LEU A C 1
ATOM 1804 O O . LEU A 1 227 ? 120.854 99.572 130.170 1.00 90.46 227 LEU A O 1
ATOM 1809 N N . LYS A 1 228 ? 120.373 101.741 129.812 1.00 93.65 228 LYS A N 1
ATOM 1810 C CA . LYS A 1 228 ? 121.733 102.150 130.146 1.00 93.65 228 LYS A CA 1
ATOM 1811 C C . LYS A 1 228 ? 122.066 101.828 131.596 1.00 93.65 228 LYS A C 1
ATOM 1812 O O . LYS A 1 228 ? 123.161 101.340 131.897 1.00 93.65 228 LYS A O 1
ATOM 1818 N N . GLY A 1 229 ? 121.133 102.096 132.512 1.00 94.27 229 GLY A N 1
ATOM 1819 C CA . GLY A 1 229 ? 121.346 101.722 133.899 1.00 94.27 229 GLY A CA 1
ATOM 1820 C C . GLY A 1 229 ? 121.395 100.223 134.108 1.00 94.27 229 GLY A C 1
ATOM 1821 O O . GLY A 1 229 ? 122.084 99.742 135.013 1.00 94.27 229 GLY A O 1
ATOM 1822 N N . LEU A 1 230 ? 120.669 99.466 133.282 1.00 97.85 230 LEU A N 1
ATOM 1823 C CA . LEU A 1 230 ? 120.629 98.016 133.440 1.00 97.85 230 LEU A CA 1
ATOM 1824 C C . LEU A 1 230 ? 121.980 97.382 133.130 1.00 97.85 230 LEU A C 1
ATOM 1825 O O . LEU A 1 230 ? 122.357 96.379 133.746 1.00 97.85 230 LEU A O 1
ATOM 1830 N N . GLY A 1 231 ? 122.721 97.946 132.179 1.00 96.81 231 GLY A N 1
ATOM 1831 C CA . GLY A 1 231 ? 124.040 97.434 131.864 1.00 96.81 231 GLY A CA 1
ATOM 1832 C C . GLY A 1 231 ? 124.381 97.428 130.388 1.00 96.81 231 GLY A C 1
ATOM 1833 O O . GLY A 1 231 ? 125.561 97.444 130.024 1.00 96.81 231 GLY A O 1
ATOM 1834 N N . VAL A 1 232 ? 123.366 97.406 129.526 1.00 93.60 232 VAL A N 1
ATOM 1835 C CA . VAL A 1 232 ? 123.610 97.407 128.090 1.00 93.60 232 VAL A CA 1
ATOM 1836 C C . VAL A 1 232 ? 123.871 98.831 127.608 1.00 93.60 232 VAL A C 1
ATOM 1837 O O . VAL A 1 232 ? 123.591 99.813 128.297 1.00 93.60 232 VAL A O 1
ATOM 1841 N N . ASP A 1 233 ? 124.417 98.936 126.400 1.00 89.34 233 ASP A N 1
ATOM 1842 C CA . ASP A 1 233 ? 124.773 100.219 125.794 1.00 89.34 233 ASP A CA 1
ATOM 1843 C C . ASP A 1 233 ? 124.040 100.331 124.462 1.00 89.34 233 ASP A C 1
ATOM 1844 O O . ASP A 1 233 ? 124.455 99.730 123.466 1.00 89.34 233 ASP A O 1
ATOM 1849 N N . LEU A 1 234 ? 122.950 101.101 124.443 1.00 83.70 234 LEU A N 1
ATOM 1850 C CA . LEU A 1 234 ? 122.189 101.274 123.212 1.00 83.70 234 LEU A CA 1
ATOM 1851 C C . LEU A 1 234 ? 122.948 102.073 122.164 1.00 83.70 234 LEU A C 1
ATOM 1852 O O . LEU A 1 234 ? 122.734 101.859 120.967 1.00 83.70 234 LEU A O 1
ATOM 1857 N N . LEU A 1 235 ? 123.819 102.987 122.580 1.00 86.77 235 LEU A N 1
ATOM 1858 C CA . LEU A 1 235 ? 124.607 103.801 121.661 1.00 86.77 235 LEU A CA 1
ATOM 1859 C C . LEU A 1 235 ? 125.973 103.136 121.515 1.00 86.77 235 LEU A C 1
ATOM 1860 O O . LEU A 1 235 ? 126.983 103.610 122.038 1.00 86.77 235 LEU A O 1
ATOM 1865 N N . TRP A 1 236 ? 125.994 102.015 120.792 1.00 82.36 236 TRP A N 1
ATOM 1866 C CA . TRP A 1 236 ? 127.224 101.286 120.522 1.00 82.36 236 TRP A CA 1
ATOM 1867 C C . TRP A 1 236 ? 127.725 101.460 119.099 1.00 82.36 236 TRP A C 1
ATOM 1868 O O . TRP A 1 236 ? 128.904 101.205 118.842 1.00 82.36 236 TRP A O 1
ATOM 1879 N N . THR A 1 237 ? 126.862 101.885 118.175 1.00 81.29 237 THR A N 1
ATOM 1880 C CA . THR A 1 237 ? 127.268 102.101 116.794 1.00 81.29 237 THR A CA 1
ATOM 1881 C C . THR A 1 237 ? 128.054 103.390 116.607 1.00 81.29 237 THR A C 1
ATOM 1882 O O . THR A 1 237 ? 128.773 103.521 115.611 1.00 81.29 237 THR A O 1
ATOM 1886 N N . LEU A 1 238 ? 127.933 104.343 117.535 1.00 85.40 238 LEU A N 1
ATOM 1887 C CA . LEU A 1 238 ? 128.723 105.564 117.446 1.00 85.40 238 LEU A CA 1
ATOM 1888 C C . LEU A 1 238 ? 130.206 105.303 117.656 1.00 85.40 238 LEU A C 1
ATOM 1889 O O . LEU A 1 238 ? 131.032 106.120 117.237 1.00 85.40 238 LEU A O 1
ATOM 1894 N N . GLU A 1 239 ? 130.561 104.190 118.296 1.00 88.35 239 GLU A N 1
ATOM 1895 C CA . GLU A 1 239 ? 131.958 103.848 118.523 1.00 88.35 239 GLU A CA 1
ATOM 1896 C C . GLU A 1 239 ? 132.525 102.994 117.396 1.00 88.35 239 GLU A C 1
ATOM 1897 O O . GLU A 1 239 ? 133.712 103.106 117.073 1.00 88.35 239 GLU A O 1
ATOM 1903 N N . LYS A 1 240 ? 131.699 102.141 116.786 1.00 84.46 240 LYS A N 1
ATOM 1904 C CA . LYS A 1 240 ? 132.148 101.323 115.669 1.00 84.46 240 LYS A CA 1
ATOM 1905 C C . LYS A 1 240 ? 132.160 102.077 114.347 1.00 84.46 240 LYS A C 1
ATOM 1906 O O . LYS A 1 240 ? 132.793 101.611 113.395 1.00 84.46 240 LYS A O 1
ATOM 1912 N N . ALA A 1 241 ? 131.482 103.219 114.265 1.00 83.86 241 ALA A N 1
ATOM 1913 C CA . ALA A 1 241 ? 131.549 104.074 113.089 1.00 83.86 241 ALA A CA 1
ATOM 1914 C C . ALA A 1 241 ? 132.681 105.088 113.162 1.00 83.86 241 ALA A C 1
ATOM 1915 O O . ALA A 1 241 ? 132.999 105.712 112.146 1.00 83.86 241 ALA A O 1
ATOM 1917 N N . GLN A 1 242 ? 133.291 105.266 114.331 1.00 88.85 242 GLN A N 1
ATOM 1918 C CA . GLN A 1 242 ? 134.396 106.196 114.507 1.00 88.85 242 GLN A CA 1
ATOM 1919 C C . GLN A 1 242 ? 135.758 105.536 114.341 1.00 88.85 242 GLN A C 1
ATOM 1920 O O . GLN A 1 242 ? 136.778 106.222 114.440 1.00 88.85 242 GLN A O 1
ATOM 1926 N N . ARG A 1 243 ? 135.798 104.229 114.095 1.00 92.82 243 ARG A N 1
ATOM 1927 C CA . ARG A 1 243 ? 137.040 103.506 113.853 1.00 92.82 243 ARG A CA 1
ATOM 1928 C C . ARG A 1 243 ? 137.176 103.009 112.425 1.00 92.82 243 ARG A C 1
ATOM 1929 O O . ARG A 1 243 ? 138.261 103.096 111.847 1.00 92.82 243 ARG A O 1
ATOM 1937 N N . TRP A 1 244 ? 136.096 102.500 111.839 1.00 87.93 244 TRP A N 1
ATOM 1938 C CA . TRP A 1 244 ? 136.153 101.841 110.544 1.00 87.93 244 TRP A CA 1
ATOM 1939 C C . TRP A 1 244 ? 135.759 102.749 109.387 1.00 87.93 244 TRP A C 1
ATOM 1940 O O . TRP A 1 244 ? 135.960 102.368 108.229 1.00 87.93 244 TRP A O 1
ATOM 1951 N N . CYS A 1 245 ? 135.204 103.927 109.664 1.00 91.58 245 CYS A N 1
ATOM 1952 C CA . CYS A 1 245 ? 135.004 104.923 108.621 1.00 91.58 245 CYS A CA 1
ATOM 1953 C C . CYS A 1 245 ? 136.356 105.374 108.085 1.00 91.58 245 CYS A C 1
ATOM 1954 O O . CYS A 1 245 ? 137.286 105.630 108.854 1.00 91.58 245 CYS A O 1
ATOM 1957 N N . GLU A 1 246 ? 136.470 105.456 106.757 1.00 91.77 246 GLU A N 1
ATOM 1958 C CA . GLU A 1 246 ? 137.748 105.797 106.141 1.00 91.77 246 GLU A CA 1
ATOM 1959 C C . GLU A 1 246 ? 138.203 107.191 106.557 1.00 91.77 246 GLU A C 1
ATOM 1960 O O . GLU A 1 246 ? 139.228 107.353 107.228 1.00 91.77 246 GLU A O 1
ATOM 1966 N N . GLN A 1 247 ? 137.448 108.209 106.169 1.00 94.56 247 GLN A N 1
ATOM 1967 C CA . GLN A 1 247 ? 137.782 109.589 106.491 1.00 94.56 247 GLN A CA 1
ATOM 1968 C C . GLN A 1 247 ? 137.029 110.033 107.732 1.00 94.56 247 GLN A C 1
ATOM 1969 O O . GLN A 1 247 ? 135.798 109.894 107.785 1.00 94.56 247 GLN A O 1
ATOM 1975 N N . PRO A 1 248 ? 137.717 110.571 108.746 1.00 99.47 248 PRO A N 1
ATOM 1976 C CA . PRO A 1 248 ? 137.017 111.004 109.966 1.00 99.47 248 PRO A CA 1
ATOM 1977 C C . PRO A 1 248 ? 136.059 112.164 109.749 1.00 99.47 248 PRO A C 1
ATOM 1978 O O . PRO A 1 248 ? 135.286 112.478 110.663 1.00 99.47 248 PRO A O 1
ATOM 1982 N N . GLU A 1 249 ? 136.086 112.807 108.585 1.00 100.37 249 GLU A N 1
ATOM 1983 C CA . GLU A 1 249 ? 135.190 113.913 108.283 1.00 100.37 249 GLU A CA 1
ATOM 1984 C C . GLU A 1 249 ? 133.890 113.463 107.632 1.00 100.37 249 GLU A C 1
ATOM 1985 O O . GLU A 1 249 ? 133.054 114.311 107.305 1.00 100.37 249 GLU A O 1
ATOM 1991 N N . TRP A 1 250 ? 133.700 112.159 107.431 1.00 91.58 250 TRP A N 1
ATOM 1992 C CA . TRP A 1 250 ? 132.510 111.645 106.769 1.00 91.58 250 TRP A CA 1
ATOM 1993 C C . TRP A 1 250 ? 131.356 111.375 107.725 1.00 91.58 250 TRP A C 1
ATOM 1994 O O . TRP A 1 250 ? 130.257 111.049 107.264 1.00 91.58 250 TRP A O 1
ATOM 2005 N N . VAL A 1 251 ? 131.571 111.498 109.030 1.00 89.52 251 VAL A N 1
ATOM 2006 C CA . VAL A 1 251 ? 130.509 111.331 110.011 1.00 89.52 251 VAL A CA 1
ATOM 2007 C C . VAL A 1 251 ? 130.010 112.708 110.423 1.00 89.52 251 VAL A C 1
ATOM 2008 O O . VAL A 1 251 ? 130.784 113.662 110.567 1.00 89.52 251 VAL A O 1
ATOM 2012 N N . HIS A 1 252 ? 128.694 112.821 110.591 1.00 88.31 252 HIS A N 1
ATOM 2013 C CA . HIS A 1 252 ? 128.065 114.076 110.969 1.00 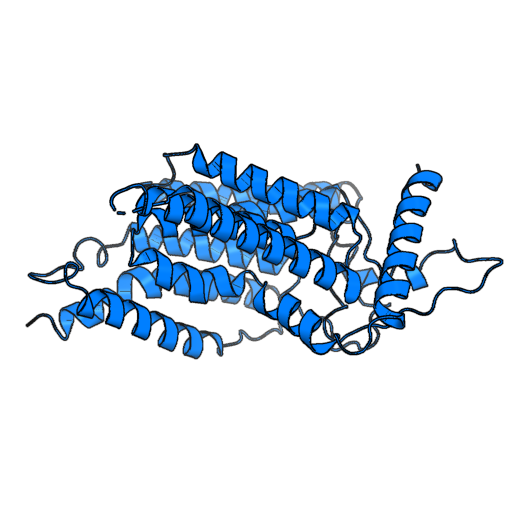88.31 252 HIS A CA 1
ATOM 2014 C C . HIS A 1 252 ? 127.187 113.846 112.190 1.00 88.31 252 HIS A C 1
ATOM 2015 O O . HIS A 1 252 ? 126.701 112.740 112.436 1.00 88.31 252 HIS A O 1
ATOM 2022 N N . ILE A 1 253 ? 126.986 114.912 112.959 1.00 88.06 253 ILE A N 1
ATOM 2023 C CA . ILE A 1 253 ? 126.164 114.825 114.159 1.00 88.06 253 ILE A CA 1
ATOM 2024 C C . ILE A 1 253 ? 124.673 114.832 113.832 1.00 88.06 253 ILE A C 1
ATOM 2025 O O . ILE A 1 253 ? 123.867 114.319 114.614 1.00 88.06 253 ILE A O 1
ATOM 2030 N N . ASP A 1 254 ? 124.281 115.383 112.683 1.00 86.89 254 ASP A N 1
ATOM 2031 C CA . ASP A 1 254 ? 122.867 115.450 112.334 1.00 86.89 254 ASP A CA 1
ATOM 2032 C C . ASP A 1 254 ? 122.269 114.088 111.998 1.00 86.89 254 ASP A C 1
ATOM 2033 O O . ASP A 1 254 ? 121.044 113.985 111.874 1.00 86.89 254 ASP A O 1
ATOM 2038 N N . THR A 1 255 ? 123.110 113.050 111.963 1.00 86.05 255 THR A N 1
ATOM 2039 C CA . THR A 1 255 ? 122.616 111.676 111.711 1.00 86.05 255 THR A CA 1
ATOM 2040 C C . THR A 1 255 ? 122.740 110.878 112.998 1.00 86.05 255 THR A C 1
ATOM 2041 O O . THR A 1 255 ? 122.765 109.632 112.912 1.00 86.05 255 THR A O 1
ATOM 2045 N N . THR A 1 256 ? 122.815 111.559 114.146 1.00 85.55 256 THR A N 1
ATOM 2046 C CA . THR A 1 256 ? 122.865 110.874 115.460 1.00 85.55 256 THR A CA 1
ATOM 2047 C C . THR A 1 256 ? 121.453 110.558 115.913 1.00 85.55 256 THR A C 1
ATOM 2048 O O . THR A 1 256 ? 120.607 111.474 115.875 1.00 85.55 256 THR A O 1
ATOM 2052 N N . PRO A 1 257 ? 121.137 109.305 116.313 1.00 82.82 257 PRO A N 1
ATOM 2053 C CA . PRO A 1 257 ? 119.766 108.931 116.688 1.00 82.82 257 PRO A CA 1
ATOM 2054 C C . PRO A 1 257 ? 119.027 110.010 117.469 1.00 82.82 257 PRO A C 1
ATOM 2055 O O . PRO A 1 257 ? 117.822 110.195 117.283 1.00 82.82 257 PRO A O 1
ATOM 2059 N N . PHE A 1 258 ? 119.735 110.725 118.346 1.00 82.26 258 PHE A N 1
ATOM 2060 C CA . PHE A 1 258 ? 119.090 111.774 119.131 1.00 82.26 258 PHE A CA 1
ATOM 2061 C C . PHE A 1 258 ? 118.619 112.928 118.252 1.00 82.26 258 PHE A C 1
ATOM 2062 O O . PHE A 1 258 ? 117.555 113.505 118.500 1.00 82.26 258 PHE A O 1
ATOM 2070 N N . ALA A 1 259 ? 119.399 113.284 117.229 1.00 80.68 259 ALA A N 1
ATOM 2071 C CA . ALA A 1 259 ? 119.055 114.436 116.399 1.00 80.68 259 ALA A CA 1
ATOM 2072 C C . ALA A 1 259 ? 117.753 114.208 115.637 1.00 80.68 259 ALA A C 1
ATOM 2073 O O . ALA A 1 259 ? 116.911 115.111 115.544 1.00 80.68 259 ALA A O 1
ATOM 2075 N N . SER A 1 260 ? 117.573 113.008 115.081 1.00 77.96 260 SER A N 1
ATOM 2076 C CA . SER A 1 260 ? 116.374 112.722 114.299 1.00 77.96 260 SER A CA 1
ATOM 2077 C C . SER A 1 260 ? 115.121 112.789 115.164 1.00 77.96 260 SER A C 1
ATOM 2078 O O . SER A 1 260 ? 114.079 113.297 114.733 1.00 77.96 260 SER A O 1
ATOM 2081 N N . LEU A 1 261 ? 115.202 112.270 116.392 1.00 75.46 261 LEU A N 1
ATOM 2082 C CA . LEU A 1 261 ? 114.047 112.287 117.281 1.00 75.46 261 LEU A CA 1
ATOM 2083 C C . LEU A 1 261 ? 113.610 113.715 117.580 1.00 75.46 261 LEU A C 1
ATOM 2084 O O . LEU A 1 261 ? 112.417 114.039 117.521 1.00 75.46 261 LEU A O 1
ATOM 2089 N N . LEU A 1 262 ? 114.568 114.587 117.896 1.00 76.17 262 LEU A N 1
ATOM 2090 C CA . LEU A 1 262 ? 114.238 115.983 118.157 1.00 76.17 262 LEU A CA 1
ATOM 2091 C C . LEU A 1 262 ? 113.688 116.662 116.909 1.00 76.17 262 LEU A C 1
ATOM 2092 O O . LEU A 1 262 ? 112.729 117.436 116.988 1.00 76.17 262 LEU A O 1
ATOM 2097 N N . LYS A 1 263 ? 114.280 116.380 115.746 1.00 75.99 263 LYS A N 1
ATOM 2098 C CA . LYS A 1 263 ? 113.811 116.980 114.501 1.00 75.99 263 LYS A CA 1
ATOM 2099 C C . LYS A 1 263 ? 112.422 116.502 114.099 1.00 75.99 263 LYS A C 1
ATOM 2100 O O . LYS A 1 263 ? 111.743 117.195 113.334 1.00 75.99 263 LYS A O 1
ATOM 2106 N N . ASN A 1 264 ? 111.990 115.337 114.586 1.00 72.15 264 ASN A N 1
ATOM 2107 C CA . ASN A 1 264 ? 110.630 114.879 114.308 1.00 72.15 264 ASN A CA 1
ATOM 2108 C C . ASN A 1 264 ? 109.630 115.444 115.313 1.00 72.15 264 ASN A C 1
ATOM 2109 O O . ASN A 1 264 ? 108.528 115.868 114.934 1.00 72.15 264 ASN A O 1
ATOM 2114 N N . LEU A 1 265 ? 109.992 115.453 116.598 1.00 71.69 265 LEU A N 1
ATOM 2115 C CA . LEU A 1 265 ? 109.105 116.040 117.598 1.00 71.69 265 LEU A CA 1
ATOM 2116 C C . LEU A 1 265 ? 108.882 117.522 117.328 1.00 71.69 265 LEU A C 1
ATOM 2117 O O . LEU A 1 265 ? 107.763 118.030 117.482 1.00 71.69 265 LEU A O 1
ATOM 2122 N N . GLY A 1 266 ? 109.935 118.229 116.913 1.00 72.23 266 GLY A N 1
ATOM 2123 C CA . GLY A 1 266 ? 109.791 119.641 116.610 1.00 72.23 266 GLY A CA 1
ATOM 2124 C C . GLY A 1 266 ? 108.812 119.902 115.483 1.00 72.23 266 GLY A C 1
ATOM 2125 O O . GLY A 1 266 ? 107.965 120.789 115.585 1.00 72.23 266 GLY A O 1
ATOM 2126 N N . THR A 1 267 ? 108.903 119.127 114.400 1.00 71.64 267 THR A N 1
ATOM 2127 C CA . THR A 1 267 ? 108.009 119.367 113.271 1.00 71.64 267 THR A CA 1
ATOM 2128 C C . THR A 1 267 ? 106.576 118.966 113.602 1.00 71.64 267 THR A C 1
ATOM 2129 O O . THR A 1 267 ? 105.628 119.622 113.153 1.00 71.64 267 THR A O 1
ATOM 2133 N N . LEU A 1 268 ? 106.389 117.915 114.408 1.00 71.46 268 LEU A N 1
ATOM 2134 C CA . LEU A 1 268 ? 105.034 117.566 114.829 1.00 71.46 268 LEU A CA 1
ATOM 2135 C C . LEU A 1 268 ? 104.415 118.681 115.669 1.00 71.46 268 LEU A C 1
ATOM 2136 O O . LEU A 1 268 ? 103.267 119.090 115.439 1.00 71.46 268 LEU A O 1
ATOM 2141 N N . PHE A 1 269 ? 105.171 119.197 116.643 1.00 74.24 269 PHE A N 1
ATOM 2142 C CA . PHE A 1 269 ? 104.651 120.281 117.471 1.00 74.24 269 PHE A CA 1
ATOM 2143 C C . PHE A 1 269 ? 104.410 121.538 116.645 1.00 74.24 269 PHE A C 1
ATOM 2144 O O . PHE A 1 269 ? 103.448 122.276 116.889 1.00 74.24 269 PHE A O 1
ATOM 2152 N N . GLY A 1 270 ? 105.281 121.807 115.670 1.00 75.74 270 GLY A N 1
ATOM 2153 C CA . GLY A 1 270 ? 105.080 122.957 114.808 1.00 75.74 270 GLY A CA 1
ATOM 2154 C C . GLY A 1 270 ? 103.820 122.848 113.975 1.00 75.74 270 GLY A C 1
ATOM 2155 O O . GLY A 1 270 ? 103.089 123.827 113.811 1.00 75.74 270 GLY A O 1
ATOM 2156 N N . LEU A 1 271 ? 103.548 121.655 113.435 1.00 74.88 271 LEU A N 1
ATOM 2157 C CA . LEU A 1 271 ? 102.297 121.453 112.711 1.00 74.88 271 LEU A CA 1
ATOM 2158 C C . LEU A 1 271 ? 101.099 121.665 113.623 1.00 74.88 271 LEU A C 1
ATOM 2159 O O . LEU A 1 271 ? 100.105 122.283 113.220 1.00 74.88 271 LEU A O 1
ATOM 2164 N N . GLY A 1 272 ? 101.171 121.156 114.856 1.00 77.24 272 GLY A N 1
ATOM 2165 C CA . GLY A 1 272 ? 100.075 121.372 115.790 1.00 77.24 272 GLY A CA 1
ATOM 2166 C C . GLY A 1 272 ? 99.833 122.845 116.073 1.00 77.24 272 GLY A C 1
ATOM 2167 O O . GLY A 1 272 ? 98.693 123.320 116.048 1.00 77.24 272 GLY A O 1
ATOM 2168 N N . LEU A 1 273 ? 100.912 123.587 116.332 1.00 79.59 273 LEU A N 1
ATOM 2169 C CA . LEU A 1 273 ? 100.789 125.017 116.603 1.00 79.59 273 LEU A CA 1
ATOM 2170 C C . LEU A 1 273 ? 100.234 125.767 115.399 1.00 79.59 273 LEU A C 1
ATOM 2171 O O . LEU A 1 273 ? 99.388 126.654 115.551 1.00 79.59 273 LEU A O 1
ATOM 2176 N 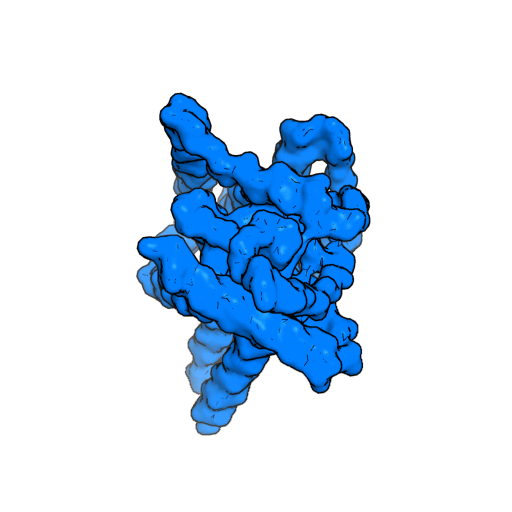N . ALA A 1 274 ? 100.711 125.437 114.196 1.00 80.69 274 ALA A N 1
ATOM 2177 C CA . ALA A 1 274 ? 100.216 126.102 112.996 1.00 80.69 274 ALA A CA 1
ATOM 2178 C C . ALA A 1 274 ? 98.738 125.818 112.771 1.00 80.69 274 ALA A C 1
ATOM 2179 O O . ALA A 1 274 ? 97.969 126.725 112.427 1.00 80.69 274 ALA A O 1
ATOM 2181 N N . LEU A 1 275 ? 98.319 124.564 112.956 1.00 84.54 275 LEU A N 1
ATOM 2182 C CA . LEU A 1 275 ? 96.913 124.222 112.763 1.00 84.54 275 LEU A CA 1
ATOM 2183 C C . LEU A 1 275 ? 96.025 124.924 113.782 1.00 84.54 275 LEU A C 1
ATOM 2184 O O . LEU A 1 275 ? 94.950 125.423 113.433 1.00 84.54 275 LEU A O 1
ATOM 2189 N N . ASN A 1 276 ? 96.454 124.975 115.044 1.00 88.26 276 ASN A N 1
ATOM 2190 C CA . ASN A 1 276 ? 95.647 125.563 116.106 1.00 88.26 276 ASN A CA 1
ATOM 2191 C C . ASN A 1 276 ? 96.033 127.007 116.405 1.00 88.26 276 ASN A C 1
ATOM 2192 O O . ASN A 1 276 ? 95.844 127.480 117.530 1.00 88.26 276 ASN A O 1
ATOM 2197 N N . SER A 1 277 ? 96.569 127.719 115.419 1.00 98.05 277 SER A N 1
ATOM 2198 C CA . SER A 1 277 ? 96.923 129.122 115.587 1.00 98.05 277 SER A CA 1
ATOM 2199 C C . SER A 1 277 ? 95.698 129.991 115.310 1.00 98.05 277 SER A C 1
ATOM 2200 O O . SER A 1 277 ? 94.578 129.499 115.155 1.00 98.05 277 SER A O 1
ATOM 2203 N N . SER A 1 278 ? 95.901 131.305 115.244 1.00 107.71 278 SER A N 1
ATOM 2204 C CA . SER A 1 278 ? 94.825 132.244 114.956 1.00 107.71 278 SER A CA 1
ATOM 2205 C C . SER A 1 278 ? 94.872 132.808 113.546 1.00 107.71 278 SER A C 1
ATOM 2206 O O . SER A 1 278 ? 93.826 133.184 113.012 1.00 107.71 278 SER A O 1
ATOM 2209 N N . MET A 1 279 ? 96.055 132.880 112.935 1.00 109.89 279 MET A N 1
ATOM 2210 C CA . MET A 1 279 ? 96.156 133.377 111.566 1.00 109.89 279 MET A CA 1
ATOM 2211 C C . MET A 1 279 ? 95.572 132.381 110.572 1.00 109.89 279 MET A C 1
ATOM 2212 O O . MET A 1 279 ? 94.985 132.778 109.558 1.00 109.89 279 MET A O 1
ATOM 2217 N N . TYR A 1 280 ? 95.727 131.084 110.842 1.00 102.94 280 TYR A N 1
ATOM 2218 C CA . TYR A 1 280 ? 95.207 130.064 109.938 1.00 102.94 280 TYR A CA 1
ATOM 2219 C C . TYR A 1 280 ? 93.685 130.103 109.871 1.00 102.94 280 TYR A C 1
ATOM 2220 O O . TYR A 1 280 ? 93.101 129.928 108.797 1.00 102.94 280 TYR A O 1
ATOM 2229 N N . ARG A 1 281 ? 93.027 130.336 111.008 1.00 111.91 281 ARG A N 1
ATOM 2230 C CA . ARG A 1 281 ? 91.570 130.311 111.067 1.00 111.91 281 ARG A CA 1
ATOM 2231 C C . ARG A 1 281 ? 90.920 131.484 110.345 1.00 111.91 281 ARG A C 1
ATOM 2232 O O . ARG A 1 281 ? 89.699 131.465 110.146 1.00 111.91 281 ARG A O 1
ATOM 2240 N N . GLU A 1 282 ? 91.690 132.501 109.949 1.00 116.69 282 GLU A N 1
ATOM 2241 C CA . GLU A 1 282 ? 91.147 133.665 109.258 1.00 116.69 282 GLU A CA 1
ATOM 2242 C C . GLU A 1 282 ? 92.034 134.085 108.092 1.00 116.69 282 GLU A C 1
ATOM 2243 O O . GLU A 1 282 ? 92.122 135.272 107.766 1.00 116.69 282 GLU A O 1
ATOM 2249 N N . SER A 1 283 ? 92.691 133.118 107.444 1.00 119.96 283 SER A N 1
ATOM 2250 C CA . SER A 1 283 ? 93.553 133.435 106.310 1.00 119.96 283 SER A CA 1
ATOM 2251 C C . SER A 1 283 ? 92.763 134.081 105.178 1.00 119.96 283 SER A C 1
ATOM 2252 O O . SER A 1 283 ? 93.217 135.056 104.570 1.00 119.96 283 SER A O 1
ATOM 2255 N N . CYS A 1 284 ? 91.579 133.549 104.882 1.00 125.79 284 CYS A N 1
ATOM 2256 C CA . CYS A 1 284 ? 90.726 134.144 103.864 1.00 125.79 284 CYS A CA 1
ATOM 2257 C C . CYS A 1 284 ? 90.111 135.436 104.387 1.00 125.79 284 CYS A C 1
ATOM 2258 O O . CYS A 1 284 ? 89.622 135.492 105.519 1.00 125.79 284 CYS A O 1
ATOM 2261 N N . LYS A 1 285 ? 90.138 136.480 103.558 1.00 129.03 285 LYS A N 1
ATOM 2262 C CA . LYS A 1 285 ? 89.567 137.776 103.906 1.00 129.03 285 LYS A CA 1
ATOM 2263 C C . LYS A 1 285 ? 88.671 138.297 102.790 1.00 129.03 285 LYS A C 1
ATOM 2264 O O . LYS A 1 285 ? 88.519 139.510 102.618 1.00 129.03 285 LYS A O 1
ATOM 2270 N N . GLY A 1 286 ? 88.067 137.391 102.026 1.00 128.62 286 GLY A N 1
ATOM 2271 C CA . GLY A 1 286 ? 87.237 137.776 100.902 1.00 128.62 286 GLY A CA 1
ATOM 2272 C C . GLY A 1 286 ? 87.904 137.500 99.571 1.00 128.62 286 GLY A C 1
ATOM 2273 O O . GLY A 1 286 ? 88.944 138.090 99.260 1.00 128.62 286 GLY A O 1
ATOM 2274 N N . LYS A 1 287 ? 87.326 136.583 98.793 1.00 124.53 287 LYS A N 1
ATOM 2275 C CA . LYS A 1 287 ? 87.773 136.172 97.463 1.00 124.53 287 LYS A CA 1
ATOM 2276 C C . LYS A 1 287 ? 89.059 135.351 97.504 1.00 124.53 287 LYS A C 1
ATOM 2277 O O . LYS A 1 287 ? 89.488 134.849 96.459 1.00 124.53 287 LYS A O 1
ATOM 2283 N N . LEU A 1 288 ? 89.675 135.176 98.666 1.00 122.12 288 LEU A N 1
ATOM 2284 C CA . LEU A 1 288 ? 90.954 134.493 98.756 1.00 122.12 288 LEU A CA 1
ATOM 2285 C C . LEU A 1 288 ? 90.776 133.057 99.240 1.00 122.12 288 LEU A C 1
ATOM 2286 O O . LEU A 1 288 ? 89.711 132.661 99.720 1.00 122.12 288 LEU A O 1
ATOM 2291 N N . SER A 1 289 ? 91.849 132.276 99.099 1.00 119.91 289 SER A N 1
ATOM 2292 C CA . SER A 1 289 ? 91.885 130.849 99.425 1.00 119.91 289 SER A CA 1
ATOM 2293 C C . SER A 1 289 ? 90.904 130.039 98.586 1.00 119.91 289 SER A C 1
ATOM 2294 O O . SER A 1 289 ? 90.531 128.924 98.965 1.00 119.91 289 SER A O 1
ATOM 2297 N N . LYS A 1 290 ? 90.477 130.582 97.444 1.00 121.65 290 LYS A N 1
ATOM 2298 C CA . LYS A 1 290 ? 89.575 129.887 96.538 1.00 121.65 290 LYS A CA 1
ATOM 2299 C C . LYS A 1 290 ? 90.026 129.936 95.086 1.00 121.65 290 LYS A C 1
ATOM 2300 O O . LYS A 1 290 ? 89.381 129.309 94.236 1.00 121.65 290 LYS A O 1
ATOM 2306 N N . TRP A 1 291 ? 91.102 130.651 94.773 1.00 117.63 291 TRP A N 1
ATOM 2307 C CA . TRP A 1 291 ? 91.552 130.833 93.401 1.00 117.63 291 TRP A CA 1
ATOM 2308 C C . TRP A 1 291 ? 92.881 130.128 93.180 1.00 117.63 291 TRP A C 1
ATOM 2309 O O . TRP A 1 291 ? 93.727 130.076 94.078 1.00 117.63 291 TRP A O 1
ATOM 2320 N N . LEU A 1 292 ? 93.052 129.582 91.976 1.00 111.18 292 LEU A N 1
ATOM 2321 C CA . LEU A 1 292 ? 94.307 128.924 91.626 1.00 111.18 292 LEU A CA 1
ATOM 2322 C C . LEU A 1 292 ? 95.527 129.835 91.744 1.00 111.18 292 LEU A C 1
ATOM 2323 O O . LEU A 1 292 ? 96.556 129.366 92.264 1.00 111.18 292 LEU A O 1
ATOM 2328 N N . PRO A 1 293 ? 95.510 131.092 91.273 1.00 107.86 293 PRO A N 1
ATOM 2329 C CA . PRO A 1 293 ? 96.714 131.927 91.434 1.00 107.86 293 PRO A CA 1
ATOM 2330 C C . PRO A 1 293 ? 97.158 132.082 92.876 1.00 107.86 293 PRO A C 1
ATOM 2331 O O . PRO A 1 293 ? 98.363 132.049 93.150 1.00 107.86 293 PRO A O 1
ATOM 2335 N N . PHE A 1 294 ? 96.214 132.225 93.810 1.00 105.52 294 PHE A N 1
ATOM 2336 C CA . PHE A 1 294 ? 96.579 132.406 95.211 1.00 105.52 294 PHE A CA 1
ATOM 2337 C C . PHE A 1 294 ? 97.330 131.193 95.744 1.00 105.52 294 PHE A C 1
ATOM 2338 O O . PHE A 1 294 ? 98.402 131.324 96.345 1.00 105.52 294 PHE A O 1
ATOM 2346 N N . ARG A 1 295 ? 96.791 129.996 95.511 1.00 99.32 295 ARG A N 1
ATOM 2347 C CA . ARG A 1 295 ? 97.417 128.795 96.051 1.00 99.32 295 ARG A CA 1
ATOM 2348 C C . ARG A 1 295 ? 98.728 128.480 95.339 1.00 99.32 295 ARG A C 1
ATOM 2349 O O . ARG A 1 295 ? 99.689 128.033 95.972 1.00 99.32 295 ARG A O 1
ATOM 2357 N N . LEU A 1 296 ? 98.796 128.718 94.025 1.00 97.18 296 LEU A N 1
ATOM 2358 C CA . LEU A 1 296 ? 100.050 128.494 93.310 1.00 97.18 296 LEU A CA 1
ATOM 2359 C C . LEU A 1 296 ? 101.141 129.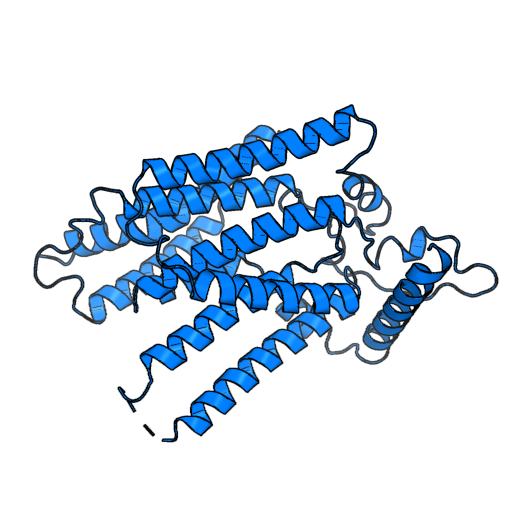445 93.787 1.00 97.18 296 LEU A C 1
ATOM 2360 O O . LEU A 1 296 ? 102.293 129.035 93.981 1.00 97.18 296 LEU A O 1
ATOM 2365 N N . SER A 1 297 ? 100.800 130.722 93.988 1.00 95.37 297 SER A N 1
ATOM 2366 C CA . SER A 1 297 ? 101.774 131.673 94.505 1.00 95.37 297 SER A CA 1
ATOM 2367 C C . SER A 1 297 ? 102.186 131.319 95.928 1.00 95.37 297 SER A C 1
ATOM 2368 O O . SER A 1 297 ? 103.352 131.485 96.301 1.00 95.37 297 SER A O 1
ATOM 2371 N N . SER A 1 298 ? 101.242 130.828 96.736 1.00 89.59 298 SER A N 1
ATOM 2372 C CA . SER A 1 298 ? 101.587 130.377 98.080 1.00 89.59 298 SER A CA 1
ATOM 2373 C C . SER A 1 298 ? 102.574 129.217 98.034 1.00 89.59 298 SER A C 1
ATOM 2374 O O . SER A 1 298 ? 103.548 129.193 98.795 1.00 89.59 298 SER A O 1
ATOM 2377 N N . ILE A 1 299 ? 102.347 128.257 97.136 1.00 82.31 299 ILE A N 1
ATOM 2378 C CA . ILE A 1 299 ? 103.261 127.124 96.996 1.00 82.31 299 ILE A CA 1
ATOM 2379 C C . ILE A 1 299 ? 104.645 127.605 96.578 1.00 82.31 299 ILE A C 1
ATOM 2380 O O . ILE A 1 299 ? 105.666 127.179 97.133 1.00 82.31 299 ILE A O 1
ATOM 2385 N N . VAL A 1 300 ? 104.697 128.499 95.586 1.00 80.62 300 VAL A N 1
ATOM 2386 C CA . VAL A 1 300 ? 105.981 128.977 95.078 1.00 80.62 300 VAL A CA 1
ATOM 2387 C C . VAL A 1 300 ? 106.746 129.718 96.169 1.00 80.62 300 VAL A C 1
ATOM 2388 O O . VAL A 1 300 ? 107.945 129.489 96.382 1.00 80.62 300 VAL A O 1
ATOM 2392 N N . ALA A 1 301 ? 106.059 130.615 96.881 1.00 79.58 301 ALA A N 1
ATOM 2393 C CA . ALA A 1 301 ? 106.709 131.370 97.945 1.00 79.58 301 ALA A CA 1
ATOM 2394 C C . ALA A 1 301 ? 107.193 130.452 99.057 1.00 79.58 301 ALA A C 1
ATOM 2395 O O . ALA A 1 301 ? 108.311 130.616 99.560 1.00 79.58 301 ALA A O 1
ATOM 2397 N N . SER A 1 302 ? 106.370 129.478 99.452 1.00 81.74 302 SER A N 1
ATOM 2398 C CA . SER A 1 302 ? 106.777 128.552 100.503 1.00 81.74 302 SER A CA 1
ATOM 2399 C C . SER A 1 302 ? 108.017 127.775 100.091 1.00 81.74 302 SER A C 1
ATOM 2400 O O . SER A 1 302 ? 108.975 127.661 100.863 1.00 81.74 302 SER A O 1
ATOM 2403 N N . LEU A 1 303 ? 108.030 127.252 98.863 1.00 75.42 303 LEU A N 1
ATOM 2404 C CA . LEU A 1 303 ? 109.185 126.487 98.402 1.00 75.42 303 LEU A CA 1
ATOM 2405 C C . LEU A 1 303 ? 110.445 127.343 98.400 1.00 75.42 303 LEU A C 1
ATOM 2406 O O . LEU A 1 303 ? 111.488 126.933 98.926 1.00 75.42 303 LEU A O 1
ATOM 2411 N N . VAL A 1 304 ? 110.362 128.551 97.835 1.00 77.11 304 VAL A N 1
ATOM 2412 C CA . VAL A 1 304 ? 111.553 129.390 97.709 1.00 77.11 304 VAL A CA 1
ATOM 2413 C C . VAL A 1 304 ? 112.079 129.791 99.082 1.00 77.11 304 VAL A C 1
ATOM 2414 O O . VAL A 1 304 ? 113.283 129.688 99.363 1.00 77.11 304 VAL A O 1
ATOM 2418 N N . LEU A 1 305 ? 111.187 130.250 99.966 1.00 77.48 305 LEU A N 1
ATOM 2419 C CA . LEU A 1 305 ? 111.636 130.720 101.274 1.00 77.48 305 LEU A CA 1
ATOM 2420 C C . LEU A 1 305 ? 112.143 129.576 102.142 1.00 77.48 305 LEU A C 1
ATOM 2421 O O . LEU A 1 305 ? 113.112 129.752 102.887 1.00 77.48 305 LEU A O 1
ATOM 2426 N N . LEU A 1 306 ? 111.518 128.397 102.070 1.00 77.92 306 LEU A N 1
ATOM 2427 C CA . LEU A 1 306 ? 112.034 127.266 102.834 1.00 77.92 306 LEU A CA 1
ATOM 2428 C C . LEU A 1 306 ? 113.397 126.821 102.314 1.00 77.92 306 LEU A C 1
ATOM 2429 O O . LEU A 1 306 ? 114.287 126.488 103.105 1.00 77.92 306 LEU A O 1
ATOM 2434 N N . HIS A 1 307 ? 113.586 126.819 100.990 1.00 77.37 307 HIS A N 1
ATOM 2435 C CA . HIS A 1 307 ? 114.891 126.469 100.444 1.00 77.37 307 HIS A CA 1
ATOM 2436 C C . HIS A 1 307 ? 115.960 127.455 100.893 1.00 77.37 307 HIS A C 1
ATOM 2437 O O . HIS A 1 307 ? 117.081 127.056 101.232 1.00 77.37 307 HIS A O 1
ATOM 2444 N N . VAL A 1 308 ? 115.637 128.750 100.897 1.00 78.92 308 VAL A N 1
ATOM 2445 C CA . VAL A 1 308 ? 116.601 129.743 101.364 1.00 78.92 308 VAL A CA 1
ATOM 2446 C C . VAL A 1 308 ? 116.889 129.560 102.852 1.00 78.92 308 VAL A C 1
ATOM 2447 O O . VAL A 1 308 ? 118.046 129.611 103.285 1.00 78.92 308 VAL A O 1
ATOM 2451 N N . PHE A 1 309 ? 115.847 129.330 103.654 1.00 79.99 309 PHE A N 1
ATOM 2452 C CA . PHE A 1 309 ? 116.004 129.236 105.102 1.00 79.99 309 PHE A CA 1
ATOM 2453 C C . PHE A 1 309 ? 116.749 127.974 105.517 1.00 79.99 309 PHE A C 1
ATOM 2454 O O . PHE A 1 309 ? 117.362 127.945 106.591 1.00 79.99 309 PHE A O 1
ATOM 2462 N N . ASP A 1 310 ? 116.715 126.928 104.687 1.00 83.13 310 ASP A N 1
ATOM 2463 C CA . ASP A 1 310 ? 117.401 125.687 105.028 1.00 83.13 310 ASP A CA 1
ATOM 2464 C C . ASP A 1 310 ? 118.905 125.889 105.192 1.00 83.13 310 ASP A C 1
ATOM 2465 O O . ASP A 1 310 ? 119.559 125.097 105.878 1.00 83.13 310 ASP A O 1
ATOM 2470 N N . SER A 1 311 ? 119.466 126.948 104.600 1.00 84.57 311 SER A N 1
ATOM 2471 C CA . SER A 1 311 ? 120.906 127.179 104.665 1.00 84.57 311 SER A CA 1
ATOM 2472 C C . SER A 1 311 ? 121.398 127.467 106.077 1.00 84.57 311 SER A C 1
ATOM 2473 O O . SER A 1 311 ? 122.585 127.265 106.354 1.00 84.57 311 SER A O 1
ATOM 2476 N N . LEU A 1 312 ? 120.529 127.933 106.970 1.00 84.68 312 LEU A N 1
ATOM 2477 C CA . LEU A 1 312 ? 120.933 128.268 108.336 1.00 84.68 312 LEU A CA 1
ATOM 2478 C C . LEU A 1 312 ? 121.271 126.986 109.083 1.00 84.68 312 LEU A C 1
ATOM 2479 O O . LEU A 1 312 ? 120.382 126.249 109.516 1.00 84.68 312 LEU A O 1
ATOM 2484 N N . LYS A 1 313 ? 122.566 126.715 109.241 1.00 87.82 313 LYS A N 1
ATOM 2485 C CA . LYS A 1 313 ? 123.025 125.523 109.937 1.00 87.82 313 LYS A CA 1
ATOM 2486 C C . LYS A 1 313 ? 123.321 125.867 111.386 1.00 87.82 313 LYS A C 1
ATOM 2487 O O . LYS A 1 313 ? 124.183 126.723 111.641 1.00 87.82 313 LYS A O 1
ATOM 2493 N N . PRO A 1 314 ? 122.645 125.254 112.355 1.00 90.82 314 PRO A N 1
ATOM 2494 C CA . PRO A 1 314 ? 122.908 125.568 113.763 1.00 90.82 314 PRO A CA 1
ATOM 2495 C C . PRO A 1 314 ? 124.331 125.207 114.144 1.00 90.82 314 PRO A C 1
ATOM 2496 O O . PRO A 1 314 ? 124.878 124.206 113.655 1.00 90.82 314 PRO A O 1
ATOM 2500 N N . PRO A 1 315 ? 124.969 125.997 115.007 1.00 96.29 315 PRO A N 1
ATOM 2501 C CA . PRO A 1 315 ? 126.346 125.686 115.406 1.00 96.29 315 PRO A CA 1
ATOM 2502 C C . PRO A 1 315 ? 126.413 124.401 116.215 1.00 96.29 315 PRO A C 1
ATOM 2503 O O . PRO A 1 315 ? 125.574 124.146 117.081 1.00 96.29 315 PRO A O 1
ATOM 2507 N N . SER A 1 316 ? 127.428 123.592 115.925 1.00 103.85 316 SER A N 1
ATOM 2508 C CA . SER A 1 316 ? 127.627 122.303 116.581 1.00 103.85 316 SER A CA 1
ATOM 2509 C C . SER A 1 316 ? 128.928 122.361 117.377 1.00 103.85 316 SER A C 1
ATOM 2510 O O . SER A 1 316 ? 129.991 121.967 116.889 1.00 103.85 316 SER A O 1
ATOM 2513 N N . GLN A 1 317 ? 128.838 122.859 118.598 1.00 109.40 317 GLN A N 1
ATOM 2514 C CA . GLN A 1 317 ? 129.932 122.820 119.562 1.00 109.40 317 GLN A CA 1
ATOM 2515 C C . GLN A 1 317 ? 129.517 122.171 120.872 1.00 109.40 317 GLN A C 1
ATOM 2516 O O . GLN A 1 317 ? 130.304 121.427 121.462 1.00 109.40 317 GLN A O 1
ATOM 2522 N N . VAL A 1 318 ? 128.297 122.428 121.334 1.00 105.49 318 VAL A N 1
ATOM 2523 C CA . VAL A 1 318 ? 127.716 121.761 122.494 1.00 105.49 318 VAL A CA 1
ATOM 2524 C C . VAL A 1 318 ? 126.472 121.024 122.022 1.00 105.49 318 VAL A C 1
ATOM 2525 O O . VAL A 1 318 ? 125.636 121.598 121.317 1.00 105.49 318 VAL A O 1
ATOM 2529 N N . GLU A 1 319 ? 126.358 119.750 122.407 1.00 99.99 319 GLU A N 1
ATOM 2530 C CA . GLU A 1 319 ? 125.315 118.896 121.844 1.00 99.99 319 GLU A CA 1
ATOM 2531 C C . GLU A 1 319 ? 123.920 119.382 122.217 1.00 99.99 319 GLU A C 1
ATOM 2532 O O . GLU A 1 319 ? 122.991 119.296 121.405 1.00 99.99 319 GLU A O 1
ATOM 2538 N N . LEU A 1 320 ? 123.745 119.882 123.443 1.00 96.97 320 LEU A N 1
ATOM 2539 C CA . LEU A 1 320 ? 122.425 120.344 123.865 1.00 96.97 320 LEU A CA 1
ATOM 2540 C C . LEU A 1 320 ? 121.968 121.545 123.047 1.00 96.97 320 LEU A C 1
ATOM 2541 O O . LEU A 1 320 ? 120.788 121.650 122.684 1.00 96.97 320 LEU A O 1
ATOM 2546 N N . VAL A 1 321 ? 122.889 122.466 122.753 1.00 94.51 321 VAL A N 1
ATOM 2547 C CA . VAL A 1 321 ? 122.549 123.62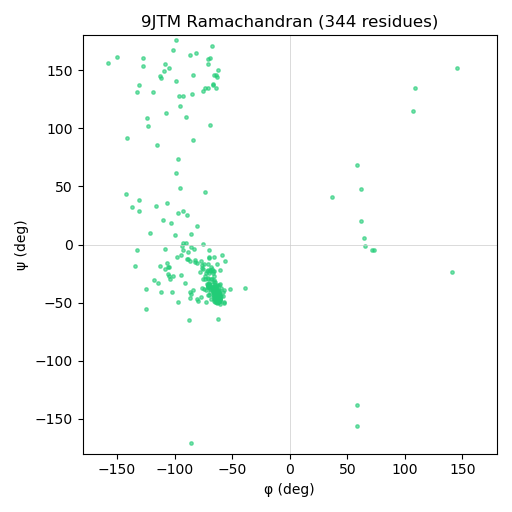1 121.928 1.00 94.51 321 VAL A CA 1
ATOM 2548 C C . VAL A 1 321 ? 122.121 123.173 120.539 1.00 94.51 321 VAL A C 1
ATOM 2549 O O . VAL A 1 321 ? 121.128 123.665 119.987 1.00 94.51 321 VAL A O 1
ATOM 2553 N N . PHE A 1 322 ? 122.858 122.225 119.954 1.00 90.25 322 PHE A N 1
ATOM 2554 C CA . PHE A 1 322 ? 122.483 121.700 118.646 1.00 90.25 322 PHE A CA 1
ATOM 2555 C C . PHE A 1 322 ? 121.110 121.046 118.690 1.00 90.25 322 PHE A C 1
ATOM 2556 O O . PHE A 1 322 ? 120.299 121.238 117.779 1.00 90.25 322 PHE A O 1
ATOM 2564 N N . TYR A 1 323 ? 120.830 120.277 119.743 1.00 88.84 323 TYR A N 1
ATOM 2565 C CA . TYR A 1 323 ? 119.543 119.594 119.843 1.00 88.84 323 TYR A CA 1
ATOM 2566 C C . TYR A 1 323 ? 118.393 120.590 119.931 1.00 88.84 323 TYR A C 1
ATOM 2567 O O . TYR A 1 323 ? 117.383 120.456 119.228 1.00 88.84 323 TYR A O 1
ATOM 2576 N N . VAL A 1 324 ? 118.528 121.609 120.785 1.00 86.85 324 VAL A N 1
ATOM 2577 C CA . VAL A 1 324 ? 117.433 122.561 120.950 1.00 86.85 324 VAL A CA 1
ATOM 2578 C C . VAL A 1 324 ? 117.258 123.410 119.692 1.00 86.85 324 VAL A C 1
ATOM 2579 O O . VAL A 1 324 ? 116.126 123.708 119.280 1.00 86.85 324 VAL A O 1
ATOM 2583 N N . LEU A 1 325 ? 118.362 123.799 119.048 1.00 84.80 325 LEU A N 1
ATOM 2584 C CA . LEU A 1 325 ? 118.248 124.577 117.822 1.00 84.80 325 LEU A CA 1
ATOM 2585 C C . LEU A 1 325 ? 117.639 123.749 116.698 1.00 84.80 325 LEU A C 1
ATOM 2586 O O . LEU A 1 325 ? 116.868 124.273 115.889 1.00 84.80 325 LEU A O 1
ATOM 2591 N N . SER A 1 326 ? 117.965 122.456 116.636 1.00 83.80 326 SER A N 1
ATOM 2592 C CA . SER A 1 326 ? 117.338 121.581 115.653 1.00 83.80 326 SER A CA 1
ATOM 2593 C C . SER A 1 326 ? 115.846 121.446 115.914 1.00 83.80 326 SER A C 1
ATOM 2594 O O . SER A 1 326 ? 115.042 121.459 114.976 1.00 83.80 326 SER A O 1
ATOM 2597 N N . PHE A 1 327 ? 115.457 121.316 117.186 1.00 79.48 327 PHE A N 1
ATOM 2598 C CA . PHE A 1 327 ? 114.038 121.275 117.530 1.00 79.48 327 PHE A CA 1
ATOM 2599 C C . PHE A 1 327 ? 113.320 122.523 117.027 1.00 79.48 327 PHE A C 1
ATOM 2600 O O . PHE A 1 327 ? 112.289 122.432 116.348 1.00 79.48 327 PHE A O 1
ATOM 2608 N N . CYS A 1 328 ? 113.866 123.701 117.338 1.00 80.44 328 CYS A N 1
ATOM 2609 C CA . CYS A 1 328 ? 113.216 124.941 116.922 1.00 80.44 328 CYS A CA 1
ATOM 2610 C C . CYS A 1 328 ? 113.174 125.072 115.401 1.00 80.44 328 CYS A C 1
ATOM 2611 O O . CYS A 1 328 ? 112.139 125.445 114.830 1.00 80.44 328 CYS A O 1
ATOM 2614 N N . LYS A 1 329 ? 114.284 124.760 114.727 1.00 77.63 329 LYS A N 1
ATOM 2615 C CA . LYS A 1 329 ? 114.342 124.914 113.278 1.00 77.63 329 LYS A CA 1
ATOM 2616 C C . LYS A 1 329 ? 113.380 123.963 112.580 1.00 77.63 329 LYS A C 1
ATOM 2617 O O . LYS A 1 329 ? 112.760 124.327 111.574 1.00 77.63 329 LYS A O 1
ATOM 2623 N N . SER A 1 330 ? 113.246 122.737 113.091 1.00 76.95 330 SER A N 1
ATOM 2624 C CA . SER A 1 330 ? 112.255 121.818 112.544 1.00 76.95 330 SER A CA 1
ATOM 2625 C C . SER A 1 330 ? 110.841 122.323 112.797 1.00 76.95 330 SER A C 1
ATOM 2626 O O . SER A 1 330 ? 109.968 122.189 111.933 1.00 76.95 330 SER A O 1
ATOM 2629 N N . ALA A 1 331 ? 110.594 122.900 113.976 1.00 75.56 331 ALA A N 1
ATOM 2630 C CA . ALA A 1 331 ? 109.263 123.422 114.267 1.00 75.56 331 ALA A CA 1
ATOM 2631 C C . ALA A 1 331 ? 108.903 124.601 113.371 1.00 75.56 331 ALA A C 1
ATOM 2632 O O . ALA A 1 331 ? 107.719 124.859 113.136 1.00 75.56 331 ALA A O 1
ATOM 2634 N N . VAL A 1 332 ? 109.904 125.340 112.884 1.00 77.11 332 VAL A N 1
ATOM 2635 C CA . VAL A 1 332 ? 109.616 126.541 112.095 1.00 77.11 332 VAL A CA 1
ATOM 2636 C C . VAL A 1 332 ? 108.885 126.194 110.800 1.00 77.11 332 VAL A C 1
ATOM 2637 O O . VAL A 1 332 ? 107.896 126.843 110.441 1.00 77.11 332 VAL A O 1
ATOM 2641 N N . VAL A 1 333 ? 109.360 125.176 110.072 1.00 78.39 333 VAL A N 1
ATOM 2642 C CA . VAL A 1 333 ? 108.910 124.986 108.687 1.00 78.39 333 VAL A CA 1
ATOM 2643 C C . VAL A 1 333 ? 107.409 124.728 108.560 1.00 78.39 333 VAL A C 1
ATOM 2644 O O . VAL A 1 333 ? 106.771 125.359 107.700 1.00 78.39 333 VAL A O 1
ATOM 2648 N N . PRO A 1 334 ? 106.775 123.861 109.367 1.00 77.77 334 PRO A N 1
ATOM 2649 C CA . PRO A 1 334 ? 105.323 123.703 109.201 1.00 77.77 334 PRO A CA 1
ATOM 2650 C C . PRO A 1 334 ? 104.555 124.915 109.682 1.00 77.77 334 PRO A C 1
ATOM 2651 O O . PRO A 1 334 ? 103.468 125.195 109.163 1.00 77.77 334 PRO A O 1
ATOM 2655 N N . LEU A 1 335 ? 105.090 125.642 110.663 1.00 79.90 335 LEU A N 1
ATOM 2656 C CA . LEU A 1 335 ? 104.429 126.849 111.143 1.00 79.90 335 LEU A CA 1
ATOM 2657 C C . LEU A 1 335 ? 104.546 127.980 110.131 1.00 79.90 335 LEU A C 1
ATOM 2658 O O . LEU A 1 335 ? 103.592 128.741 109.929 1.00 79.90 335 LEU A O 1
ATOM 2663 N N . ALA A 1 336 ? 105.705 128.106 109.481 1.00 82.17 336 ALA A N 1
ATOM 2664 C CA . ALA A 1 336 ? 105.909 129.172 108.511 1.00 82.17 336 ALA A CA 1
ATOM 2665 C C . ALA A 1 336 ? 105.353 128.842 107.134 1.00 82.17 336 ALA A C 1
ATOM 2666 O O . ALA A 1 336 ? 105.205 129.750 106.310 1.00 82.17 336 ALA A O 1
ATOM 2668 N N . SER A 1 337 ? 105.045 127.575 106.860 1.00 82.70 337 SER A N 1
ATOM 2669 C CA . SER A 1 337 ? 104.480 127.193 105.573 1.00 82.70 337 SER A CA 1
ATOM 2670 C C . SER A 1 337 ? 102.960 127.124 105.571 1.00 82.70 337 SER A C 1
ATOM 2671 O O . SER A 1 337 ? 102.368 126.971 104.498 1.00 82.70 337 SER A O 1
ATOM 2674 N N . VAL A 1 338 ? 102.315 127.228 106.731 1.00 86.54 338 VAL A N 1
ATOM 2675 C CA . VAL A 1 338 ? 100.869 127.050 106.814 1.00 86.54 338 VAL A CA 1
ATOM 2676 C C . VAL A 1 338 ? 100.197 128.324 107.310 1.00 86.54 338 VAL A C 1
ATOM 2677 O O . VAL A 1 338 ? 99.063 128.631 106.922 1.00 86.54 338 VAL A O 1
ATOM 2681 N N . SER A 1 339 ? 100.898 129.097 108.139 1.00 92.91 339 SER A N 1
ATOM 2682 C CA . SER A 1 339 ? 100.272 130.194 108.865 1.00 92.91 339 SER A CA 1
ATOM 2683 C C . SER A 1 339 ? 100.762 131.578 108.473 1.00 92.91 339 SER A C 1
ATOM 2684 O O . SER A 1 339 ? 99.971 132.523 108.512 1.00 92.91 339 SER A O 1
ATOM 2687 N N . VAL A 1 340 ? 102.026 131.733 108.098 1.00 95.36 340 VAL A N 1
ATOM 2688 C CA . VAL A 1 340 ? 102.629 133.050 107.911 1.00 95.36 340 VAL A CA 1
ATOM 2689 C C . VAL A 1 340 ? 102.614 133.480 106.450 1.00 95.36 340 VAL A C 1
ATOM 2690 O O . VAL A 1 340 ? 102.209 134.599 106.130 1.00 95.36 340 VAL A O 1
ATOM 2694 N N . ILE A 1 341 ? 103.072 132.611 105.548 1.00 97.41 341 ILE A N 1
ATOM 2695 C CA . ILE A 1 341 ? 103.099 132.963 104.126 1.00 97.41 341 ILE A CA 1
ATOM 2696 C C . ILE A 1 341 ? 101.701 133.233 103.575 1.00 97.41 341 ILE A C 1
ATOM 2697 O O . ILE A 1 341 ? 101.517 134.258 102.896 1.00 97.41 341 ILE A O 1
ATOM 2702 N N . PRO A 1 342 ? 100.697 132.371 103.789 1.00 100.22 342 PRO A N 1
ATOM 2703 C CA . PRO A 1 342 ? 99.348 132.721 103.312 1.00 100.22 342 PRO A CA 1
ATOM 2704 C C . PRO A 1 342 ? 98.815 134.006 103.915 1.00 100.22 342 PRO A C 1
ATOM 2705 O O . PRO A 1 342 ? 98.140 134.772 103.220 1.00 100.22 342 PRO A O 1
ATOM 2709 N N . TYR A 1 343 ? 99.106 134.268 105.191 1.00 110.51 343 TYR A N 1
ATOM 2710 C CA . TYR A 1 343 ? 98.641 135.502 105.817 1.00 110.51 343 TYR A CA 1
ATOM 2711 C C . TYR A 1 343 ? 99.262 136.724 105.153 1.00 110.51 343 TYR A C 1
ATOM 2712 O O . TYR A 1 343 ? 98.573 137.715 104.881 1.00 110.51 343 TYR A O 1
ATOM 2721 N N . CYS A 1 344 ? 100.571 136.675 104.889 1.00 110.09 344 CYS A N 1
ATOM 2722 C CA . CYS A 1 344 ? 101.229 137.798 104.229 1.00 110.09 344 CYS A CA 1
ATOM 2723 C C . CYS A 1 344 ? 100.689 138.002 102.820 1.00 110.09 344 CYS A C 1
ATOM 2724 O O . CYS A 1 344 ? 100.412 139.136 102.411 1.00 110.09 344 CYS A O 1
ATOM 2727 N N . LEU A 1 345 ? 100.522 136.912 102.064 1.00 108.42 345 LEU A N 1
ATOM 2728 C CA . LEU A 1 345 ? 99.977 137.040 100.717 1.00 108.42 345 LEU A CA 1
ATOM 2729 C C . LEU A 1 345 ? 98.570 137.619 100.743 1.00 108.42 345 LEU A C 1
ATOM 2730 O O . LEU A 1 345 ? 98.223 138.459 99.906 1.00 108.42 345 LEU A O 1
ATOM 2735 N N . ALA A 1 346 ? 97.742 137.179 101.694 1.00 114.57 346 ALA A N 1
ATOM 2736 C CA . ALA A 1 346 ? 96.388 137.707 101.799 1.00 114.57 346 ALA A CA 1
ATOM 2737 C C . ALA A 1 346 ? 96.403 139.193 102.125 1.00 114.57 346 ALA A C 1
ATOM 2738 O O . ALA A 1 346 ? 95.738 139.995 101.459 1.00 114.57 346 ALA A O 1
ATOM 2740 N N . GLN A 1 347 ? 97.183 139.586 103.135 1.00 117.23 347 GLN A N 1
ATOM 2741 C CA . GLN A 1 347 ? 97.210 140.986 103.537 1.00 117.23 347 GLN A CA 1
ATOM 2742 C C . GLN A 1 347 ? 97.847 141.880 102.483 1.00 117.23 347 GLN A C 1
ATOM 2743 O O . GLN A 1 347 ? 97.620 143.094 102.504 1.00 117.23 347 GLN A O 1
ATOM 2749 N N . VAL A 1 348 ? 98.631 141.320 101.563 1.00 118.27 348 VAL A N 1
ATOM 2750 C CA . VAL A 1 348 ? 99.189 142.142 100.495 1.00 118.27 348 VAL A CA 1
ATOM 2751 C C . VAL A 1 348 ? 98.203 142.212 99.334 1.00 118.27 348 VAL A C 1
ATOM 2752 O O . VAL A 1 348 ? 97.671 143.286 99.028 1.00 118.27 348 VAL A O 1
ATOM 2756 N N . LEU A 1 349 ? 97.941 141.081 98.687 1.00 121.62 349 LEU A N 1
ATOM 2757 C CA . LEU A 1 349 ? 97.042 141.050 97.532 1.00 121.62 349 LEU A CA 1
ATOM 2758 C C . LEU A 1 349 ? 95.616 140.663 97.919 1.00 121.62 349 LEU A C 1
ATOM 2759 O O . LEU A 1 349 ? 94.967 139.845 97.272 1.00 121.62 349 LEU A O 1
ATOM 2764 N N . GLY A 1 350 ? 95.075 141.311 98.947 1.00 127.92 350 GLY A N 1
ATOM 2765 C CA . GLY A 1 350 ? 93.693 141.079 99.316 1.00 127.92 350 GLY A CA 1
ATOM 2766 C C . GLY A 1 350 ? 92.801 142.279 99.080 1.00 127.92 350 GLY A C 1
ATOM 2767 O O . GLY A 1 350 ? 91.575 142.150 99.016 1.00 127.92 350 GLY A O 1
ATOM 2768 N N . GLN A 1 351 ? 93.409 143.453 98.945 1.00 133.28 351 GLN A N 1
ATOM 2769 C CA . GLN A 1 351 ? 92.666 144.685 98.713 1.00 133.28 351 GLN A CA 1
ATOM 2770 C C . GLN A 1 351 ? 93.568 145.755 98.111 1.00 133.28 351 GLN A C 1
ATOM 2771 O O . GLN A 1 351 ? 94.641 145.453 97.588 1.00 133.28 351 GLN A O 1
#

Radius of gyration: 21.87 Å; Cα contacts (8 Å, |Δi|>4): 391; chains: 1; bounding box: 55×64×52 Å

InterPro domains:
  IPR000326 Phosphatidic acid phosphatase type 2/haloperoxidase [PF01569] (59-199)
  IPR000326 Phosphatidic acid phosphatase type 2/haloperoxidase [SM00014] (57-196)
  IPR016275 Glucose-6-phosphatase [PIRSF000905] (5-356)
  IPR036938 Phosphatidic acid phosphatase type 2/haloperoxidase superfamily [SSF48317] (34-197)

Sequence (346 aa):
MEEGMNVLHDFGIQSTHYLQVNYQDSQDWFILVSVIADLRNAFYVLFPIWFHLQEAVGIKLLWVAVIGDWLNLVFKWILFGQRPYWWVLDTDYYSNTSVPLIKQFPVTCETGPGSPSGHAMGTAGVYYVMVTSTLSIFQGKRFRCLNVILWLGFWAVQLNVCLSRIYLAANFPHQVVAGVLSGIAVAETFSHIHSIYNASLKKYFLITFFLFSFAIGFYLLLKGLGVDLLWTLEKAQRWCEQPEWVHIDTTPFASLLKNLGTLFGLGLALNSSMYRESCKGKLSKWLPFRLSSIVASLVLLHVFDSLKPPSQVELVFYVLSFCKSAVVPLASVSVIPYCLAQVLGQ

Solvent-accessible surface area: 18319 Å² total; per-residue (Å²): 168,122,152,40,95,39,97,72,18,40,133,0,1,90,28,1,59,124,26,13,91,91,117,109,148,30,55,111,131,21,34,86,13,10,81,104,20,78,35,76,41,6,23,24,52,35,3,0,67,44,9,26,77,101,82,41,8,0,13,24,0,1,15,3,6,0,24,11,45,30,48,9,13,19,94,40,4,82,101,94,18,46,7,0,1,0,21,5,91,58,39,133,103,33,68,162,104,97,80,28,152,23,90,18,9,76,52,0,7,44,14,5,4,0,28,9,1,32,40,0,12,22,12,0,5,4,69,40,1,29,17,48,12,35,19,75,46,118,125,79,185,257,61,165,82,70,19,86,116,47,81,117,35,6,135,47,51,4,113,52,6,20,53,0,9,18,1,2,0,2,6,0,28,67,3,2,84,43,0,13,114,42,2,38,57,18,0,68,79,20,36,146,61,153,69,9,61,154,8,60,76,134,68,2,108,94,52,14,117,127,13,77,48,95,1,51,36,46,33,99,122,34,117,70,134,65,68,86,5,31,43,1,55,90,38,0,122,135,71,16,108,89,97,127,56,32,104,56,61,51,19,17,37,0,30,4,28,72,7,4,0,2,0,56,1,0,0,68,0,24,40,28,81,62,62,182,114,20,53,98,45,140,5,56,121,136,99,95,13,63,96,42,1,17,91,22,2,49,82,91,9,130,106,53,24,89,120,152,26,86,74,172,84,100,138,67,16,33,82,68,6,56,61,33,16,17,58,4,4,61,27,1,3,0,57,22,12,84,52,28,1,98,107,97,25,188

Secondary structure (DSSP, 8-state):
-HHHHHHHHHHHHHHHHHHHHH--TTHHHHHHHHHTTSTHHHHHTHHHHHHSSSHHHHHHHHHHHHHHHHHHHHHHHHH----TTTHHHH-S--TTSPPP-----TT----S--SS-HHHHHHHHHHHHHHHHHHHHTS---HHHHHHHHHHHHHHHHHHHHHHHHHTSS--HHHHHHHHHHHHHHHHHHHT---SSS--HHHHHHHHHHHHHHHHHHHHHHHHHT--S--HHHHHHHH-SSGGG--GGGSHHHHHHHHHHHHHHHHHHHTSSSGGG---SS-SSSHHHHHHHHHHHHHHHHHHTT-PPP-SSHHHHHHHHHHHHHHHHHIIIIIHHHHHHHHTT-

Foldseek 3Di:
DVVVVVVLLVVLLVVLLCCVPVPPPCPVVLVVLQVCLDCVCVQQPVLLVVCLPPVVLSLLLLVLLLVLLLVQLVVQLPVAADWVQLCLVPDPPQPPHDRDDHDADLQPLFFGRQQAPRSLLNLLLNLVSVLVVVLVVVVPCVSVVVVVVSVVVSVVSSVSNLSSCSNNIRDGNNNSVNSNVNSNVSNVVSVPDDQSPPDALVVLVVVLVVSVCVVVVVQVVVVVVPDHSRPRVVSSCPRPDDNVSDDPCSPSLNSSLLSSLLSNLLSCQVPDDQLVPLDDPPPSPDPVLSVVLSVVLNVVSVVLVPDQQDPDDVVSNSVVSSNNSSCSNNCSRGPSSNVSCVVPVD

B-factor: mean 83.62, std 14.71, range [30.0, 133.28]

Organism: Homo sapiens (NCBI:txid9606)

Nearest PDB structures (foldseek):
  5jki-assembly1_A  TM=7.877E-01  e=7.540E-03  Bacillus subtilis subsp. subtilis str. 168
  6ffi-assembly1_A  TM=2.070E-01  e=6.527E+00  Homo sapiens
  5cgd-assembly1_A  TM=1.686E-01  e=7.721E+00  Homo sapiens

GO terms:
  GO:0004346 glucose-6-phosphatase activity (F, IDA)
  GO:0004346 glucose-6-phosphatase activity (F, EXP)
  GO:0005977 glycogen metabolic process (P, TAS)
  GO:0005789 endoplasmic reticulum membrane (C, TAS)
  GO:0004346 glucose-6-phosphatase activity (F, TAS)
  GO:0006094 gluconeogenesis (P, TAS)
  GO:0005515 protein binding (F, IPI)
  GO:0016020 membrane (C, IDA)
  GO:0042593 glucose homeostasis (P, IMP)
  GO:0042301 phosphate ion binding (F, IMP)
  GO:0006094 gluconeogenesis (P, IMP)